Protein AF-A0A816YR31-F1 (afdb_monomer)

Structure (mmCIF, N/CA/C/O backbone):
data_AF-A0A816YR31-F1
#
_entry.id   AF-A0A816YR31-F1
#
loop_
_atom_site.group_PDB
_atom_site.id
_atom_site.type_symbol
_atom_site.label_atom_id
_atom_site.label_alt_id
_atom_site.label_comp_id
_atom_site.label_asym_id
_atom_site.label_entity_id
_atom_site.label_seq_id
_atom_site.pdbx_PDB_ins_code
_atom_site.Cartn_x
_atom_site.Cartn_y
_atom_site.Cartn_z
_atom_site.occupancy
_atom_site.B_iso_or_equiv
_atom_site.auth_seq_id
_atom_site.auth_comp_id
_atom_site.auth_asym_id
_atom_site.auth_atom_id
_atom_site.pdbx_PDB_model_num
ATOM 1 N N . MET A 1 1 ? 28.161 8.665 -13.957 1.00 36.34 1 MET A N 1
ATOM 2 C CA . MET A 1 1 ? 28.114 7.770 -12.782 1.00 36.34 1 MET A CA 1
ATOM 3 C C . MET A 1 1 ? 27.704 6.403 -13.317 1.00 36.34 1 MET A C 1
ATOM 5 O O . MET A 1 1 ? 26.531 6.197 -13.585 1.00 36.34 1 MET A O 1
ATOM 9 N N . VAL A 1 2 ? 28.678 5.563 -13.676 1.00 42.09 2 VAL A N 1
ATOM 10 C CA . VAL A 1 2 ? 28.445 4.256 -14.320 1.00 42.09 2 VAL A CA 1
ATOM 11 C C . VAL A 1 2 ? 28.174 3.242 -13.209 1.00 42.09 2 VAL A C 1
ATOM 13 O O . VAL A 1 2 ? 28.960 3.163 -12.269 1.00 42.09 2 VAL A O 1
ATOM 16 N N . LEU A 1 3 ? 27.049 2.528 -13.273 1.00 48.44 3 LEU A N 1
ATOM 17 C CA . LEU A 1 3 ? 26.747 1.425 -12.355 1.00 48.44 3 LEU A CA 1
ATOM 18 C C . LEU A 1 3 ? 27.783 0.311 -12.577 1.00 48.44 3 LEU A C 1
ATOM 20 O O . LEU A 1 3 ? 27.897 -0.203 -13.689 1.00 48.44 3 LEU A O 1
ATOM 24 N N . ASP A 1 4 ? 28.556 -0.032 -11.543 1.00 51.47 4 ASP A N 1
ATOM 25 C CA . ASP A 1 4 ? 29.589 -1.071 -11.618 1.00 51.47 4 ASP A CA 1
ATOM 26 C C . ASP A 1 4 ? 28.920 -2.450 -11.818 1.00 51.47 4 ASP A C 1
ATOM 28 O O . ASP A 1 4 ? 28.077 -2.844 -11.003 1.00 51.47 4 ASP A O 1
ATOM 32 N N . PRO A 1 5 ? 29.281 -3.225 -12.860 1.00 52.06 5 PRO A N 1
ATOM 33 C CA . PRO A 1 5 ? 28.753 -4.571 -13.092 1.00 52.06 5 PRO A CA 1
ATOM 34 C C . PRO A 1 5 ? 28.893 -5.512 -11.886 1.00 52.06 5 PRO A C 1
ATOM 36 O O . PRO A 1 5 ? 28.088 -6.430 -11.720 1.00 52.06 5 PRO A O 1
ATOM 39 N N . ARG A 1 6 ? 29.879 -5.281 -11.009 1.00 53.03 6 ARG A N 1
ATOM 40 C CA . ARG A 1 6 ? 30.082 -6.050 -9.773 1.00 53.03 6 ARG A CA 1
ATOM 41 C C . ARG A 1 6 ? 28.956 -5.831 -8.758 1.00 53.03 6 ARG A C 1
ATOM 43 O O . ARG A 1 6 ? 28.506 -6.806 -8.168 1.00 53.03 6 ARG A O 1
ATOM 50 N N . GLN A 1 7 ? 28.401 -4.617 -8.657 1.00 56.81 7 GLN A N 1
ATOM 51 C CA . GLN A 1 7 ? 27.269 -4.330 -7.759 1.00 56.81 7 GLN A CA 1
ATOM 52 C C . GLN A 1 7 ? 26.011 -5.129 -8.131 1.00 56.81 7 GLN A C 1
ATOM 54 O O . GLN A 1 7 ? 25.284 -5.590 -7.256 1.00 56.81 7 GLN A O 1
ATOM 59 N N . THR A 1 8 ? 25.759 -5.345 -9.427 1.00 53.53 8 THR A N 1
ATOM 60 C CA . THR A 1 8 ? 24.593 -6.129 -9.882 1.00 53.53 8 THR A CA 1
ATOM 61 C C . THR A 1 8 ? 24.722 -7.625 -9.582 1.00 53.53 8 THR A C 1
ATOM 63 O O . THR A 1 8 ? 23.716 -8.308 -9.382 1.00 53.53 8 THR A O 1
ATOM 66 N N . ARG A 1 9 ? 25.961 -8.131 -9.514 1.00 55.69 9 ARG A N 1
ATOM 67 C CA . ARG A 1 9 ? 26.278 -9.518 -9.155 1.00 55.69 9 ARG A CA 1
ATOM 68 C C . ARG A 1 9 ? 26.139 -9.770 -7.658 1.00 55.69 9 ARG A C 1
ATOM 70 O O . ARG A 1 9 ? 25.605 -10.810 -7.289 1.00 55.69 9 ARG A O 1
ATOM 77 N N . ASP A 1 10 ? 26.545 -8.816 -6.827 1.00 58.75 10 ASP A N 1
ATOM 78 C CA . ASP A 1 10 ? 26.433 -8.933 -5.369 1.00 58.75 10 ASP A CA 1
ATOM 79 C C . ASP A 1 10 ? 24.970 -8.921 -4.899 1.00 58.75 10 ASP A C 1
ATOM 81 O O . ASP A 1 10 ? 24.598 -9.685 -4.014 1.00 58.75 10 ASP A O 1
ATOM 85 N N . LEU A 1 11 ? 24.078 -8.162 -5.549 1.00 55.62 11 LEU A N 1
ATOM 86 C CA . LEU A 1 11 ? 22.637 -8.256 -5.259 1.00 55.62 11 LEU A CA 1
ATOM 87 C C . LEU A 1 11 ? 22.062 -9.662 -5.527 1.00 55.62 11 LEU A C 1
ATOM 89 O O . LEU A 1 11 ? 21.090 -10.064 -4.893 1.00 55.62 11 LEU A O 1
ATOM 93 N N . ASN A 1 12 ? 22.635 -10.421 -6.464 1.00 54.22 12 ASN A N 1
ATOM 94 C CA . ASN A 1 12 ? 22.101 -11.713 -6.892 1.00 54.22 12 ASN A CA 1
ATOM 95 C C . ASN A 1 12 ? 22.259 -12.818 -5.835 1.00 54.22 12 ASN A C 1
ATOM 97 O O . ASN A 1 12 ? 21.386 -13.677 -5.697 1.00 54.22 12 ASN A O 1
ATOM 101 N N . THR A 1 13 ? 23.366 -12.802 -5.096 1.00 60.78 13 THR A N 1
ATOM 102 C CA . THR A 1 13 ? 23.634 -13.778 -4.033 1.00 60.78 13 THR A CA 1
ATOM 103 C C . THR A 1 13 ? 22.741 -13.512 -2.825 1.00 60.78 13 THR A C 1
ATOM 105 O O . THR A 1 13 ? 22.129 -14.437 -2.308 1.00 60.78 13 THR A O 1
ATOM 108 N N . HIS A 1 14 ? 22.553 -12.242 -2.457 1.00 57.00 14 HIS A N 1
ATOM 109 C CA . HIS A 1 14 ? 21.745 -11.856 -1.299 1.00 57.00 14 HIS A CA 1
ATOM 110 C C . HIS A 1 14 ? 20.231 -12.070 -1.469 1.00 57.00 14 HIS A C 1
ATOM 112 O O . HIS A 1 14 ? 19.534 -12.266 -0.478 1.00 57.00 14 HIS A O 1
ATOM 118 N N . LEU A 1 15 ? 19.708 -12.047 -2.700 1.00 57.56 15 LEU A N 1
ATOM 119 C CA . LEU A 1 15 ? 18.274 -12.247 -2.962 1.00 57.56 15 LEU A CA 1
ATOM 120 C C . LEU A 1 15 ? 17.847 -13.721 -2.944 1.00 57.56 15 LEU A C 1
ATOM 122 O O . LEU A 1 15 ? 16.691 -14.013 -2.651 1.00 57.56 15 LEU A O 1
ATOM 126 N N . SER A 1 16 ? 18.764 -14.642 -3.251 1.00 59.59 16 SER A N 1
ATOM 127 C CA . SER A 1 16 ? 18.463 -16.081 -3.327 1.00 59.59 16 SER A CA 1
ATOM 128 C C . SER A 1 16 ? 18.304 -16.731 -1.945 1.00 59.59 16 SER A C 1
ATOM 130 O O . SER A 1 16 ? 17.696 -17.792 -1.837 1.00 59.59 16 SER A O 1
ATOM 132 N N . ASP A 1 17 ? 18.796 -16.068 -0.894 1.00 57.88 17 ASP A N 1
ATOM 133 C CA . ASP A 1 17 ? 18.796 -16.566 0.486 1.00 57.88 17 ASP A CA 1
ATOM 134 C C . ASP A 1 17 ? 17.571 -16.119 1.311 1.00 57.88 17 ASP A C 1
ATOM 136 O O . ASP A 1 17 ? 17.467 -16.450 2.493 1.00 57.88 17 ASP A O 1
ATOM 140 N N . ILE A 1 18 ? 16.624 -15.366 0.730 1.00 55.31 18 ILE A N 1
ATOM 141 C CA . ILE A 1 18 ? 15.454 -14.856 1.465 1.00 55.31 18 ILE A CA 1
ATOM 142 C C . ILE A 1 18 ? 14.338 -15.921 1.490 1.00 55.31 18 ILE A C 1
ATOM 144 O O . ILE A 1 18 ? 13.769 -16.234 0.443 1.00 55.31 18 ILE A O 1
ATOM 148 N N . PRO A 1 19 ? 13.946 -16.460 2.662 1.00 52.53 19 PRO A N 1
ATOM 149 C CA . PRO A 1 19 ? 12.856 -17.429 2.746 1.00 52.53 19 PRO A CA 1
ATOM 150 C C . PRO A 1 19 ? 11.492 -16.782 2.426 1.00 52.53 19 PRO A C 1
ATOM 152 O O . PRO A 1 19 ? 11.041 -15.850 3.096 1.00 52.53 19 PRO A O 1
ATOM 155 N N . ALA A 1 20 ? 10.797 -17.320 1.419 1.00 55.00 20 ALA A N 1
ATOM 156 C CA . ALA A 1 20 ? 9.539 -16.810 0.852 1.00 55.00 20 ALA A CA 1
ATOM 157 C C . ALA A 1 20 ? 8.260 -17.126 1.669 1.00 55.00 20 ALA A C 1
ATOM 159 O O . ALA A 1 20 ? 7.164 -17.223 1.122 1.00 55.00 20 ALA A O 1
ATOM 160 N N . SER A 1 21 ? 8.350 -17.303 2.989 1.00 54.34 21 SER A N 1
ATOM 161 C CA . SER A 1 21 ? 7.241 -17.848 3.798 1.00 54.34 21 SER A CA 1
ATOM 162 C C . SER A 1 21 ? 6.061 -16.891 4.043 1.00 54.34 21 SER A C 1
ATOM 164 O O . SER A 1 21 ? 5.067 -17.290 4.644 1.00 54.34 21 SER A O 1
ATOM 166 N N . SER A 1 22 ? 6.133 -15.637 3.589 1.00 61.28 22 SER A N 1
ATOM 167 C CA . SER A 1 22 ? 5.037 -14.659 3.667 1.00 61.28 22 SER A CA 1
ATOM 168 C C . SER A 1 22 ? 4.743 -14.077 2.285 1.00 61.28 22 SER A C 1
ATOM 170 O O . SER A 1 22 ? 5.666 -13.694 1.573 1.00 61.28 22 SER A O 1
ATOM 172 N N . SER A 1 23 ? 3.466 -13.931 1.916 1.00 63.75 23 SER A N 1
ATOM 173 C CA . SER A 1 23 ? 3.048 -13.373 0.612 1.00 63.75 23 SER A CA 1
ATOM 174 C C . SER A 1 23 ? 3.618 -11.974 0.341 1.00 63.75 23 SER A C 1
ATOM 176 O O . SER A 1 23 ? 3.953 -11.642 -0.791 1.00 63.75 23 SER A O 1
ATOM 178 N N . SER A 1 24 ? 3.812 -11.173 1.393 1.00 65.81 24 SER A N 1
ATOM 179 C CA . SER A 1 24 ? 4.476 -9.868 1.295 1.00 65.81 24 SER A CA 1
ATOM 180 C C . SER A 1 24 ? 5.966 -9.977 0.949 1.00 65.81 24 SER A C 1
ATOM 182 O O . SER A 1 24 ? 6.488 -9.107 0.259 1.00 65.81 24 SER A O 1
ATOM 184 N N . ASN A 1 25 ? 6.635 -11.045 1.396 1.00 72.44 25 ASN A N 1
ATOM 185 C CA . ASN A 1 25 ? 8.033 -11.322 1.058 1.00 72.44 25 ASN A CA 1
ATOM 186 C C . ASN A 1 25 ? 8.150 -11.840 -0.377 1.00 72.44 25 ASN A C 1
ATOM 188 O O . ASN A 1 25 ? 9.114 -11.501 -1.052 1.00 72.44 25 ASN A O 1
ATOM 192 N N . GLN A 1 26 ? 7.159 -12.598 -0.861 1.00 83.75 26 GLN A N 1
ATOM 193 C CA . GLN A 1 26 ? 7.115 -13.035 -2.258 1.00 83.75 26 GLN A CA 1
ATOM 194 C C . GLN A 1 26 ? 6.969 -11.843 -3.211 1.00 83.75 26 GLN A C 1
ATOM 196 O O . GLN A 1 26 ? 7.757 -11.712 -4.137 1.00 83.75 26 GLN A O 1
ATOM 201 N N . LEU A 1 27 ? 6.041 -10.919 -2.935 1.00 84.56 27 LEU A N 1
ATOM 202 C CA . LEU A 1 27 ? 5.888 -9.697 -3.737 1.00 84.56 27 LEU A CA 1
ATOM 203 C C . LEU A 1 27 ? 7.153 -8.823 -3.714 1.00 84.56 27 LEU A C 1
ATOM 205 O O . LEU A 1 27 ? 7.534 -8.263 -4.739 1.00 84.56 27 LEU A O 1
ATOM 209 N N . ALA A 1 28 ? 7.823 -8.727 -2.559 1.00 86.62 28 ALA A N 1
ATOM 210 C CA . ALA A 1 28 ? 9.106 -8.032 -2.446 1.00 86.62 28 ALA A CA 1
ATOM 211 C C . ALA A 1 28 ? 10.188 -8.695 -3.305 1.00 86.62 28 ALA A C 1
ATOM 213 O O . ALA A 1 28 ? 10.923 -8.007 -4.012 1.00 86.62 28 ALA A O 1
ATOM 214 N N . LEU A 1 29 ? 10.271 -10.026 -3.261 1.00 87.88 29 LEU A N 1
ATOM 215 C CA . LEU A 1 29 ? 11.215 -10.804 -4.051 1.00 87.88 29 LEU A CA 1
ATOM 216 C C . LEU A 1 29 ? 10.954 -10.626 -5.550 1.00 87.88 29 LEU A C 1
ATOM 218 O O . LEU A 1 29 ? 11.880 -10.311 -6.291 1.00 87.88 29 LEU A O 1
ATOM 222 N N . ASP A 1 30 ? 9.704 -10.764 -5.990 1.00 90.56 30 ASP A N 1
ATOM 223 C CA . ASP A 1 30 ? 9.314 -10.629 -7.396 1.00 90.56 30 ASP A CA 1
ATOM 224 C C . ASP A 1 30 ? 9.667 -9.235 -7.937 1.00 90.56 30 ASP A C 1
ATOM 226 O O . ASP A 1 30 ? 10.234 -9.107 -9.028 1.00 90.56 30 ASP A O 1
ATOM 230 N N . LEU A 1 31 ? 9.420 -8.191 -7.139 1.00 92.12 31 LEU A N 1
ATOM 231 C CA . LEU A 1 31 ? 9.808 -6.821 -7.464 1.00 92.12 31 LEU A CA 1
ATOM 232 C C . LEU A 1 31 ? 11.331 -6.678 -7.600 1.00 92.12 31 LEU A C 1
ATOM 234 O O . LEU A 1 31 ? 11.814 -6.102 -8.575 1.00 92.12 31 LEU A O 1
ATOM 238 N N . LEU A 1 32 ? 12.102 -7.234 -6.662 1.00 90.81 32 LEU A N 1
ATOM 239 C CA . LEU A 1 32 ? 13.568 -7.184 -6.688 1.00 90.81 32 LEU A CA 1
ATOM 240 C C . LEU A 1 32 ? 14.143 -7.938 -7.896 1.00 90.81 32 LEU A C 1
ATOM 242 O O . LEU A 1 32 ? 15.062 -7.446 -8.555 1.00 90.81 32 LEU A O 1
ATOM 246 N N . LEU A 1 33 ? 13.578 -9.098 -8.235 1.00 91.75 33 LEU A N 1
ATOM 247 C CA . LEU A 1 33 ? 13.968 -9.878 -9.409 1.00 91.75 33 LEU A CA 1
ATOM 248 C C . LEU A 1 33 ? 13.661 -9.125 -10.713 1.00 91.75 33 LEU A C 1
ATOM 250 O O . LEU A 1 33 ? 14.504 -9.098 -11.615 1.00 91.75 33 LEU A O 1
ATOM 254 N N . SER A 1 34 ? 12.500 -8.469 -10.801 1.00 93.50 34 SER A N 1
ATOM 255 C CA . SER A 1 34 ? 12.105 -7.675 -11.972 1.00 93.50 34 SER A CA 1
ATOM 256 C C . SER A 1 34 ? 12.928 -6.386 -12.122 1.00 93.50 34 SER A C 1
ATOM 258 O O . SER A 1 34 ? 13.332 -6.006 -13.233 1.00 93.50 34 SER A O 1
ATOM 260 N N . ALA A 1 35 ? 13.249 -5.729 -11.005 1.00 93.19 35 ALA A N 1
ATOM 261 C CA . ALA A 1 35 ? 14.145 -4.579 -10.972 1.00 93.19 35 ALA A CA 1
ATOM 262 C C . ALA A 1 35 ? 15.557 -4.965 -11.432 1.00 93.19 35 ALA A C 1
ATOM 264 O O . ALA A 1 35 ? 16.136 -4.280 -12.275 1.00 93.19 35 ALA A O 1
ATOM 265 N N . ARG A 1 36 ? 16.077 -6.109 -10.969 1.00 91.12 36 ARG A N 1
ATOM 266 C CA . ARG A 1 36 ? 17.369 -6.659 -11.408 1.00 91.12 36 ARG A CA 1
ATOM 267 C C . ARG A 1 36 ? 17.410 -6.884 -12.917 1.00 91.12 36 ARG A C 1
ATOM 269 O O . ARG A 1 36 ? 18.365 -6.465 -13.563 1.00 91.12 36 ARG A O 1
ATOM 276 N N . GLU A 1 37 ? 16.389 -7.520 -13.487 1.00 93.62 37 GLU A N 1
ATOM 277 C CA . GLU A 1 37 ? 16.310 -7.736 -14.938 1.00 93.62 37 GLU A CA 1
ATOM 278 C C . GLU A 1 37 ? 16.315 -6.402 -15.705 1.00 93.62 37 GLU A C 1
ATOM 280 O O . GLU A 1 37 ? 17.016 -6.239 -16.702 1.00 93.62 37 GLU A O 1
ATOM 285 N N . THR A 1 38 ? 15.595 -5.405 -15.189 1.00 92.94 38 THR A N 1
ATOM 286 C CA . THR A 1 38 ? 15.554 -4.058 -15.775 1.00 92.94 38 THR A CA 1
ATOM 287 C C . THR A 1 38 ? 16.923 -3.371 -15.720 1.00 92.94 38 THR A C 1
ATOM 289 O O . THR A 1 38 ? 17.339 -2.766 -16.706 1.00 92.94 38 THR A O 1
ATOM 292 N N . LEU A 1 39 ? 17.654 -3.500 -14.609 1.00 92.00 39 LEU A N 1
ATOM 293 C CA . LEU A 1 39 ? 19.017 -2.978 -14.456 1.00 92.00 39 LEU A CA 1
ATOM 294 C C . LEU A 1 39 ? 20.023 -3.696 -15.367 1.00 92.00 39 LEU A C 1
ATOM 296 O O . LEU A 1 39 ? 20.904 -3.054 -15.937 1.00 92.00 39 LEU A O 1
ATOM 300 N N . HIS A 1 40 ? 19.874 -5.008 -15.555 1.00 91.38 40 HIS A N 1
ATOM 301 C CA . HIS A 1 40 ? 20.683 -5.762 -16.510 1.00 91.38 40 HIS A CA 1
ATOM 302 C C . HIS A 1 40 ? 20.457 -5.260 -17.947 1.00 91.38 40 HIS A C 1
ATOM 304 O O . HIS A 1 40 ? 21.415 -5.004 -18.679 1.00 91.38 40 HIS A O 1
ATOM 310 N N . ASN A 1 41 ? 19.197 -5.026 -18.329 1.00 89.38 41 ASN A N 1
ATOM 311 C CA . ASN A 1 41 ? 18.858 -4.431 -19.625 1.00 89.38 41 ASN A CA 1
ATOM 312 C C . ASN A 1 41 ? 19.425 -3.010 -19.759 1.00 89.38 41 ASN A C 1
ATOM 314 O O . ASN A 1 41 ? 19.989 -2.680 -20.799 1.00 89.38 41 ASN A O 1
ATOM 318 N N . ALA A 1 42 ? 19.367 -2.200 -18.697 1.00 88.81 42 ALA A N 1
ATOM 319 C CA . ALA A 1 42 ? 19.974 -0.870 -18.663 1.00 88.81 42 ALA A CA 1
ATOM 320 C C . ALA A 1 42 ? 21.486 -0.916 -18.943 1.00 88.81 42 ALA A C 1
ATOM 322 O O . ALA A 1 42 ? 21.995 -0.121 -19.731 1.00 88.81 42 ALA A O 1
ATOM 323 N N . SER A 1 43 ? 22.198 -1.877 -18.344 1.00 88.75 43 SER A N 1
ATOM 324 C CA . SER A 1 43 ? 23.633 -2.083 -18.574 1.00 88.75 43 SER A CA 1
ATOM 325 C C . SER A 1 43 ? 23.932 -2.490 -20.022 1.00 88.75 43 SER A C 1
ATOM 327 O O . SER A 1 43 ? 24.845 -1.942 -20.638 1.00 88.75 43 SER A O 1
ATOM 329 N N . SER A 1 44 ? 23.124 -3.384 -20.604 1.00 86.88 44 SER A N 1
ATOM 330 C CA . SER A 1 44 ? 23.257 -3.784 -22.012 1.00 86.88 44 SER A CA 1
ATOM 331 C C . SER A 1 44 ? 23.020 -2.614 -22.980 1.00 86.88 44 SER A C 1
ATOM 333 O O . SER A 1 44 ? 23.786 -2.425 -23.928 1.00 86.88 44 SER A O 1
ATOM 335 N N . VAL A 1 45 ? 22.002 -1.787 -22.717 1.00 85.94 45 VAL A N 1
ATOM 336 C CA . VAL A 1 45 ? 21.711 -0.573 -23.497 1.00 85.94 45 VAL A CA 1
ATOM 337 C C . VAL A 1 45 ? 22.851 0.442 -23.375 1.00 85.94 45 VAL A C 1
ATOM 339 O O . VAL A 1 45 ? 23.288 0.982 -2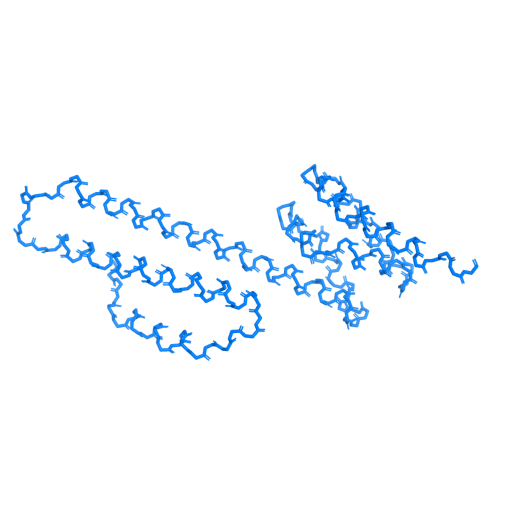4.388 1.00 85.94 45 VAL A O 1
ATOM 342 N N . ALA A 1 46 ? 23.399 0.646 -22.174 1.00 84.69 46 ALA A N 1
ATOM 343 C CA . ALA A 1 46 ? 24.545 1.530 -21.961 1.00 84.69 46 ALA A CA 1
ATOM 344 C C . ALA A 1 46 ? 25.794 1.064 -22.732 1.00 84.69 46 ALA A C 1
ATOM 346 O O . ALA A 1 46 ? 26.425 1.869 -23.412 1.00 84.69 46 ALA A O 1
ATOM 347 N N . ALA A 1 47 ? 26.100 -0.238 -22.722 1.00 83.06 47 ALA A N 1
ATOM 348 C CA . ALA A 1 47 ? 27.234 -0.794 -23.465 1.00 83.06 47 ALA A CA 1
ATOM 349 C C . ALA A 1 47 ? 27.109 -0.575 -24.987 1.00 83.06 47 ALA A C 1
ATOM 351 O O . ALA A 1 47 ? 28.095 -0.293 -25.671 1.00 83.06 47 ALA A O 1
ATOM 352 N N . ARG A 1 48 ? 25.886 -0.635 -25.533 1.00 78.00 48 ARG A N 1
ATOM 353 C CA . ARG A 1 48 ? 25.615 -0.318 -26.948 1.00 78.00 48 ARG A CA 1
ATOM 354 C C . ARG A 1 48 ? 25.832 1.155 -27.286 1.00 78.00 48 ARG A C 1
ATOM 356 O O . ARG A 1 48 ? 26.116 1.468 -28.441 1.00 78.00 48 ARG A O 1
ATOM 363 N N . CYS A 1 49 ? 25.726 2.052 -26.309 1.00 70.88 49 CYS A N 1
ATOM 364 C CA . CYS A 1 49 ? 26.007 3.474 -26.486 1.00 70.88 49 CYS A CA 1
ATOM 365 C C . CYS A 1 49 ? 27.511 3.790 -26.555 1.00 70.88 49 CYS A C 1
ATOM 367 O O . CYS A 1 49 ? 27.855 4.838 -27.097 1.00 70.88 49 CYS A O 1
ATOM 369 N N . GLU A 1 50 ? 28.400 2.878 -26.145 1.00 69.88 50 GLU A N 1
ATOM 370 C CA . GLU A 1 50 ? 29.863 3.077 -26.116 1.00 69.88 50 GLU A CA 1
ATOM 371 C C . GLU A 1 50 ? 30.620 2.468 -27.324 1.00 69.88 50 GLU A C 1
ATOM 373 O O . GLU A 1 50 ? 31.797 2.754 -27.524 1.00 69.88 50 GLU A O 1
ATOM 378 N N . GLY A 1 51 ? 29.968 1.658 -28.174 1.00 65.62 51 GLY A N 1
ATOM 379 C CA . GLY A 1 51 ? 30.619 0.970 -29.308 1.00 65.62 51 GLY A CA 1
ATOM 380 C C . GLY A 1 51 ? 30.919 1.848 -30.548 1.00 65.62 51 GLY A C 1
ATOM 381 O O . GLY A 1 51 ? 30.314 2.908 -30.708 1.00 65.62 51 GLY A O 1
ATOM 382 N N . PRO A 1 52 ? 31.782 1.410 -31.489 1.00 57.75 52 PRO A N 1
ATOM 383 C CA . PRO A 1 52 ? 32.256 2.216 -32.631 1.00 57.75 52 PRO A CA 1
ATOM 384 C C . PRO A 1 52 ? 31.260 2.423 -33.800 1.00 57.75 52 PRO A C 1
ATOM 386 O O . PRO A 1 52 ? 31.493 3.276 -34.653 1.00 57.75 52 PRO A O 1
ATOM 389 N N . SER A 1 53 ? 30.141 1.693 -33.876 1.00 58.34 53 SER A N 1
ATOM 390 C CA . SER A 1 53 ? 29.182 1.764 -34.998 1.00 58.34 53 SER A CA 1
ATOM 391 C C . SER A 1 53 ? 28.031 2.749 -34.738 1.00 58.34 53 SER A C 1
ATOM 393 O O . SER A 1 53 ? 26.970 2.373 -34.248 1.00 58.34 53 SER A O 1
ATOM 395 N N . LEU A 1 54 ? 28.219 4.037 -35.038 1.00 55.97 54 LEU A N 1
ATOM 396 C CA . LEU A 1 54 ? 27.236 5.104 -34.755 1.00 55.97 54 LEU A CA 1
ATOM 397 C C . LEU A 1 54 ? 26.035 5.178 -35.734 1.00 55.97 54 LEU A C 1
ATOM 399 O O . LEU A 1 54 ? 25.154 6.010 -35.543 1.00 55.97 54 LEU A O 1
ATOM 403 N N . SER A 1 55 ? 25.968 4.319 -36.763 1.00 54.44 55 SER A N 1
ATOM 404 C CA . SER A 1 55 ? 25.069 4.511 -37.922 1.00 54.44 55 SER A CA 1
ATOM 405 C C . SER A 1 55 ? 23.673 3.857 -37.839 1.00 54.44 55 SER A C 1
ATOM 407 O O . SER A 1 55 ? 22.808 4.228 -38.624 1.00 54.44 55 SER A O 1
ATOM 409 N N . GLU A 1 56 ? 23.401 2.936 -36.904 1.00 55.12 56 GLU A N 1
ATOM 410 C CA . GLU A 1 56 ? 22.081 2.263 -36.744 1.00 55.12 56 GLU A CA 1
ATOM 411 C C . GLU A 1 56 ? 21.227 2.842 -35.587 1.00 55.12 56 GLU A C 1
ATOM 413 O O . GLU A 1 56 ? 20.264 2.238 -35.116 1.00 55.12 56 GLU A O 1
ATOM 418 N N . ARG A 1 57 ? 21.615 4.004 -35.048 1.00 57.22 57 ARG A N 1
ATOM 419 C CA . ARG A 1 57 ? 21.674 4.170 -33.587 1.00 57.22 57 ARG A CA 1
ATOM 420 C C . ARG A 1 57 ? 20.662 5.107 -32.921 1.00 57.22 57 ARG A C 1
ATOM 422 O O . ARG A 1 57 ? 20.680 5.177 -31.696 1.00 57.22 57 ARG A O 1
ATOM 429 N N . ASN A 1 58 ? 19.767 5.782 -33.643 1.00 60.28 58 ASN A N 1
ATOM 430 C CA . ASN A 1 58 ? 19.003 6.884 -33.028 1.00 60.28 58 ASN A CA 1
ATOM 431 C C . ASN A 1 58 ? 17.610 6.539 -32.485 1.00 60.28 58 ASN A C 1
ATOM 433 O O . ASN A 1 58 ? 17.267 7.030 -31.418 1.00 60.28 58 ASN A O 1
ATOM 437 N N . LEU A 1 59 ? 16.804 5.713 -33.158 1.00 58.91 59 LEU A N 1
ATOM 438 C CA . LEU A 1 59 ? 15.427 5.454 -32.696 1.00 58.91 59 LEU A CA 1
ATOM 439 C C . LEU A 1 59 ? 15.329 4.233 -31.776 1.00 58.91 59 LEU A C 1
ATOM 441 O O . LEU A 1 59 ? 14.703 4.312 -30.723 1.00 58.91 59 LEU A O 1
ATOM 445 N N . ASN A 1 60 ? 16.000 3.132 -32.126 1.00 70.06 60 ASN A N 1
ATOM 446 C CA . ASN A 1 60 ? 15.933 1.898 -31.338 1.00 70.06 60 ASN A CA 1
ATOM 447 C C . ASN A 1 60 ? 16.598 2.077 -29.967 1.00 70.06 60 ASN A C 1
ATOM 449 O O . ASN A 1 60 ? 16.007 1.752 -28.947 1.00 70.06 60 ASN A O 1
ATOM 453 N N . THR A 1 61 ? 17.789 2.681 -29.923 1.00 75.62 61 THR A N 1
ATOM 454 C CA . THR A 1 61 ? 18.501 2.933 -28.661 1.00 75.62 61 THR A CA 1
ATOM 455 C C . THR A 1 61 ? 17.749 3.914 -27.759 1.00 75.62 61 THR A C 1
ATOM 457 O O . THR A 1 61 ? 17.709 3.706 -26.552 1.00 75.62 61 THR A O 1
ATOM 460 N N . GLN A 1 62 ? 17.113 4.947 -28.326 1.00 81.25 62 GLN A N 1
ATOM 461 C CA . GLN A 1 62 ? 16.296 5.883 -27.551 1.00 81.25 62 GLN A CA 1
ATOM 462 C C . GLN A 1 62 ? 15.047 5.194 -26.982 1.00 81.25 62 GLN A C 1
ATOM 464 O O . GLN A 1 62 ? 14.782 5.312 -25.791 1.00 81.25 62 GLN A O 1
ATOM 469 N N . SER A 1 63 ? 14.342 4.397 -27.794 1.00 87.94 63 SER A N 1
ATOM 470 C CA . SER A 1 63 ? 13.192 3.605 -27.339 1.00 87.94 63 SER A CA 1
ATOM 471 C C . SER A 1 63 ? 13.569 2.606 -26.238 1.00 87.94 63 SER A C 1
ATOM 473 O O . SER A 1 63 ? 12.787 2.389 -25.310 1.00 87.94 63 SER A O 1
ATOM 475 N N . ASP A 1 64 ? 14.753 1.993 -26.318 1.00 87.94 64 ASP A N 1
ATOM 476 C CA . ASP A 1 64 ? 15.252 1.077 -25.289 1.00 87.94 64 ASP A CA 1
ATOM 477 C C . ASP A 1 64 ? 15.543 1.813 -23.972 1.00 87.94 64 ASP A C 1
ATOM 479 O O . ASP A 1 64 ? 15.177 1.329 -22.898 1.00 87.94 64 ASP A O 1
ATOM 483 N N . VAL A 1 65 ? 16.158 3.001 -24.043 1.00 89.50 65 VAL A N 1
ATOM 484 C CA . VAL A 1 65 ? 16.406 3.867 -22.876 1.00 89.50 65 VAL A CA 1
ATOM 485 C C . VAL A 1 65 ? 15.091 4.307 -22.235 1.00 89.50 65 VAL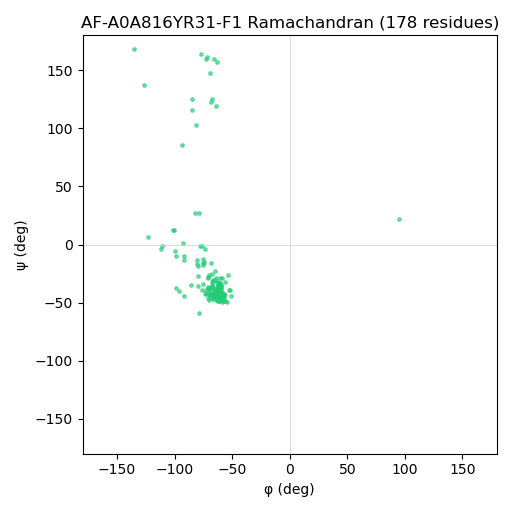 A C 1
ATOM 487 O O . VAL A 1 65 ? 14.936 4.173 -21.020 1.00 89.50 65 VAL A O 1
ATOM 490 N N . ASP A 1 66 ? 14.129 4.771 -23.033 1.00 90.94 66 ASP A N 1
ATOM 491 C CA . ASP A 1 66 ? 12.819 5.211 -22.545 1.00 90.94 66 ASP A CA 1
ATOM 492 C C . ASP A 1 66 ? 12.056 4.048 -21.885 1.00 90.94 66 ASP A C 1
ATOM 494 O O . ASP A 1 66 ? 11.458 4.205 -20.819 1.00 90.94 66 ASP A O 1
ATOM 498 N N . SER A 1 67 ? 12.138 2.844 -22.464 1.00 94.38 67 SER A N 1
ATOM 499 C CA . SER A 1 67 ? 11.552 1.621 -21.901 1.00 94.38 67 SER A CA 1
ATOM 500 C C . SER A 1 67 ? 12.177 1.240 -20.555 1.00 94.38 67 SER A C 1
ATOM 502 O O . SER A 1 67 ? 11.460 0.958 -19.590 1.00 94.38 67 SER A O 1
ATOM 504 N N . VAL A 1 68 ? 13.511 1.268 -20.452 1.00 93.62 68 VAL A N 1
ATOM 505 C CA . VAL A 1 68 ? 14.234 1.020 -19.194 1.00 93.62 68 VAL A CA 1
ATOM 506 C C . VAL A 1 68 ? 13.853 2.053 -18.136 1.00 93.62 68 VAL A C 1
ATOM 508 O O . VAL A 1 68 ? 13.563 1.678 -16.999 1.00 93.62 68 VAL A O 1
ATOM 511 N N . MET A 1 69 ? 13.800 3.335 -18.504 1.00 92.75 69 MET A N 1
ATOM 512 C CA . MET A 1 69 ? 13.423 4.417 -17.596 1.00 92.75 69 MET A CA 1
ATOM 513 C C . MET A 1 69 ? 11.995 4.233 -17.075 1.00 92.75 69 MET A C 1
ATOM 515 O O . MET A 1 69 ? 11.773 4.277 -15.866 1.00 92.75 69 MET A O 1
ATOM 519 N N . ALA A 1 70 ? 11.045 3.934 -17.963 1.00 96.31 70 ALA A N 1
ATOM 520 C CA . ALA A 1 70 ? 9.662 3.665 -17.587 1.00 96.31 70 ALA A CA 1
ATOM 521 C C . ALA A 1 70 ? 9.526 2.427 -16.683 1.00 96.31 70 ALA A C 1
ATOM 523 O O . ALA A 1 70 ? 8.719 2.427 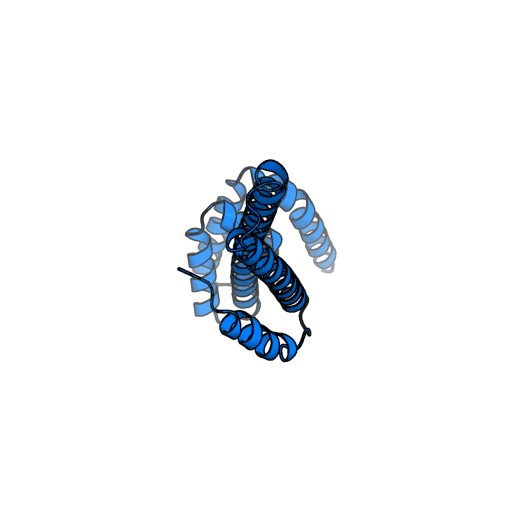-15.753 1.00 96.31 70 ALA A O 1
ATOM 524 N N . ARG A 1 71 ? 10.309 1.364 -16.921 1.00 96.06 71 ARG A N 1
ATOM 525 C CA . ARG A 1 71 ? 10.335 0.176 -16.048 1.00 96.06 71 ARG A CA 1
ATOM 526 C C . ARG A 1 71 ? 10.896 0.503 -14.663 1.00 96.06 71 ARG A C 1
ATOM 528 O O . ARG A 1 71 ? 10.308 0.076 -13.677 1.00 96.06 71 ARG A O 1
ATOM 535 N N . LEU A 1 72 ? 11.993 1.257 -14.574 1.00 94.38 72 LEU A N 1
ATOM 536 C CA . LEU A 1 72 ? 12.580 1.659 -13.290 1.00 94.38 72 LEU A CA 1
ATOM 537 C C . LEU A 1 72 ? 11.641 2.564 -12.488 1.00 94.38 72 LEU A C 1
ATOM 539 O O . LEU A 1 72 ? 11.475 2.347 -11.293 1.00 94.38 72 LEU A O 1
ATOM 543 N N . ASP A 1 73 ? 10.986 3.526 -13.139 1.00 96.06 73 ASP A N 1
ATOM 544 C CA . ASP A 1 73 ? 9.987 4.384 -12.495 1.00 96.06 73 ASP A CA 1
ATOM 545 C C . ASP A 1 73 ? 8.809 3.566 -11.934 1.00 96.06 73 ASP A C 1
ATOM 547 O O . ASP A 1 73 ? 8.374 3.801 -10.804 1.00 96.06 73 ASP A O 1
ATOM 551 N N . ARG A 1 74 ? 8.346 2.538 -12.663 1.00 96.06 74 ARG A N 1
ATOM 552 C CA . ARG A 1 74 ? 7.366 1.579 -12.127 1.00 96.06 74 ARG A CA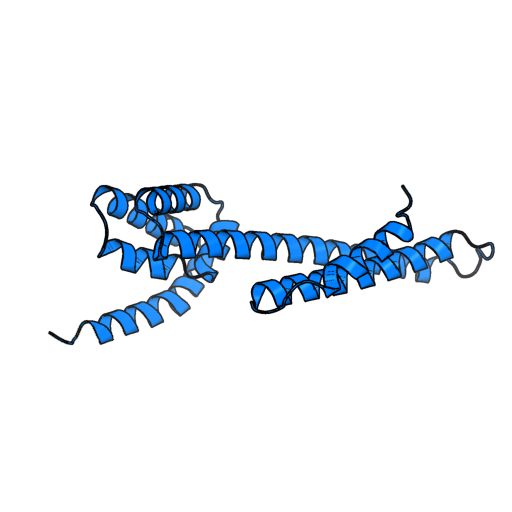 1
ATOM 553 C C . ARG A 1 74 ? 7.897 0.826 -10.910 1.00 96.06 74 ARG A C 1
ATOM 555 O O . ARG A 1 74 ? 7.209 0.802 -9.899 1.00 96.06 74 ARG A O 1
ATOM 562 N N . HIS A 1 75 ? 9.123 0.301 -10.955 1.00 93.12 75 HIS A N 1
ATOM 563 C CA . HIS A 1 75 ? 9.712 -0.413 -9.811 1.00 93.12 75 HIS A CA 1
ATOM 564 C C . HIS A 1 75 ? 9.829 0.460 -8.562 1.00 93.12 75 HIS A C 1
ATOM 566 O O . HIS A 1 75 ? 9.579 -0.013 -7.457 1.00 93.12 75 HIS A O 1
ATOM 572 N N . VAL A 1 76 ? 10.173 1.740 -8.724 1.00 94.62 76 VAL A N 1
ATOM 573 C CA . VAL A 1 76 ? 10.218 2.704 -7.613 1.00 94.62 76 VAL A CA 1
ATOM 574 C C . VAL A 1 76 ? 8.826 2.913 -7.016 1.00 94.62 76 VAL A C 1
ATOM 576 O O . VAL A 1 76 ? 8.678 2.907 -5.794 1.00 94.62 76 VAL A O 1
ATOM 579 N N . LYS A 1 77 ? 7.798 3.061 -7.858 1.00 94.19 77 LYS A N 1
ATOM 580 C CA . LYS A 1 77 ? 6.406 3.213 -7.409 1.00 94.19 77 LYS A CA 1
ATOM 581 C C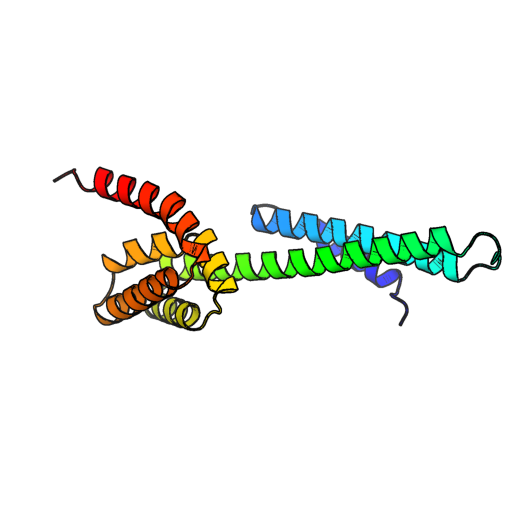 . LYS A 1 77 ? 5.889 1.957 -6.707 1.00 94.19 77 LYS A C 1
ATOM 583 O O . LYS A 1 77 ? 5.283 2.066 -5.644 1.00 94.19 77 LYS A O 1
ATOM 588 N N . ASP A 1 78 ? 6.167 0.782 -7.259 1.00 91.25 78 ASP A N 1
ATOM 589 C CA . ASP A 1 78 ? 5.767 -0.498 -6.673 1.00 91.25 78 ASP A CA 1
ATOM 590 C C . ASP A 1 78 ? 6.472 -0.731 -5.326 1.00 91.25 78 ASP A C 1
ATOM 592 O O . ASP A 1 78 ? 5.836 -1.156 -4.358 1.00 91.25 78 ASP A O 1
ATOM 596 N N . ALA A 1 79 ? 7.757 -0.368 -5.217 1.00 90.44 79 ALA A N 1
ATOM 597 C CA . ALA A 1 79 ? 8.506 -0.425 -3.962 1.00 90.44 79 ALA A CA 1
ATOM 598 C C . ALA A 1 79 ? 7.910 0.509 -2.899 1.00 90.44 79 ALA A C 1
ATOM 600 O O . ALA A 1 79 ? 7.725 0.094 -1.754 1.00 90.44 79 ALA A O 1
ATOM 601 N N . ASP A 1 80 ? 7.573 1.748 -3.270 1.00 91.19 80 ASP A N 1
ATOM 602 C CA . ASP A 1 80 ? 6.936 2.715 -2.370 1.00 91.19 80 ASP A CA 1
ATOM 603 C C . ASP A 1 80 ? 5.596 2.187 -1.827 1.00 91.19 80 ASP A C 1
ATOM 605 O O . ASP A 1 80 ? 5.362 2.208 -0.614 1.00 91.19 80 ASP A O 1
ATOM 609 N N . VAL A 1 81 ? 4.746 1.627 -2.695 1.00 89.88 81 VAL A N 1
ATOM 610 C CA . VAL A 1 81 ? 3.472 1.012 -2.288 1.00 89.88 81 VAL A CA 1
ATOM 611 C C . VAL A 1 81 ? 3.701 -0.180 -1.357 1.00 89.88 81 VAL A C 1
ATOM 613 O O . VAL A 1 81 ? 3.015 -0.309 -0.339 1.00 89.88 81 VAL A O 1
ATOM 616 N N . LEU A 1 82 ? 4.675 -1.041 -1.657 1.00 89.44 82 LEU A N 1
ATOM 617 C CA . LEU A 1 82 ? 4.969 -2.227 -0.855 1.00 89.44 82 LEU A CA 1
ATOM 618 C C . LEU A 1 82 ? 5.498 -1.873 0.544 1.00 89.44 82 LEU A C 1
ATOM 620 O O . LEU A 1 82 ? 5.087 -2.480 1.541 1.00 89.44 82 LEU A O 1
ATOM 624 N N . ILE A 1 83 ? 6.369 -0.865 0.634 1.00 88.44 83 ILE A N 1
ATOM 625 C CA . ILE A 1 83 ? 6.891 -0.343 1.903 1.00 88.44 83 ILE A CA 1
ATOM 626 C C . ILE A 1 83 ? 5.741 0.209 2.750 1.00 88.44 83 ILE A C 1
ATOM 628 O O . ILE A 1 83 ? 5.599 -0.162 3.919 1.00 88.44 83 ILE A O 1
ATOM 632 N N . LYS A 1 84 ? 4.870 1.031 2.153 1.00 89.75 84 LYS A N 1
ATOM 633 C CA . LYS A 1 84 ? 3.699 1.598 2.838 1.00 89.75 84 LYS A CA 1
ATOM 634 C C . LYS A 1 84 ? 2.710 0.524 3.288 1.00 89.75 84 LYS A C 1
ATOM 636 O O . LYS A 1 84 ? 2.247 0.561 4.424 1.00 89.75 84 LYS A O 1
ATOM 641 N N . SER A 1 85 ? 2.434 -0.476 2.449 1.00 88.06 85 SER A N 1
ATOM 642 C CA . SER A 1 85 ? 1.575 -1.619 2.794 1.00 88.06 85 SER A CA 1
ATOM 643 C C . SER A 1 85 ? 2.130 -2.418 3.976 1.00 88.06 85 SER A C 1
ATOM 645 O O . SER A 1 85 ? 1.385 -2.787 4.886 1.00 88.06 85 SER A O 1
ATOM 647 N N . THR A 1 86 ? 3.445 -2.632 4.012 1.00 87.75 86 THR A N 1
ATOM 648 C CA . THR A 1 86 ? 4.109 -3.321 5.125 1.00 87.75 86 THR A CA 1
ATOM 649 C C . THR A 1 86 ? 4.041 -2.502 6.416 1.00 87.75 86 THR A C 1
ATOM 651 O O . THR A 1 86 ? 3.725 -3.050 7.474 1.00 87.75 86 THR A O 1
ATOM 654 N N . ALA A 1 87 ? 4.267 -1.187 6.347 1.00 89.31 87 ALA A N 1
ATOM 655 C CA . ALA A 1 87 ? 4.127 -0.290 7.495 1.00 89.31 87 ALA A CA 1
ATOM 656 C C . ALA A 1 87 ? 2.692 -0.288 8.052 1.00 89.31 87 ALA A C 1
ATOM 658 O O . ALA A 1 87 ? 2.496 -0.481 9.255 1.00 89.31 87 ALA A O 1
ATOM 659 N N . ALA A 1 88 ? 1.692 -0.176 7.176 1.00 88.38 88 ALA A N 1
ATOM 660 C CA . ALA A 1 88 ? 0.278 -0.273 7.528 1.00 88.38 88 ALA A CA 1
ATOM 661 C C . ALA A 1 88 ? -0.061 -1.616 8.197 1.00 88.38 88 ALA A C 1
ATOM 663 O O . ALA A 1 88 ? -0.713 -1.656 9.241 1.00 88.38 88 ALA A O 1
ATOM 664 N N . ARG A 1 89 ? 0.445 -2.733 7.662 1.00 88.69 89 ARG A N 1
ATOM 665 C CA . ARG A 1 89 ? 0.263 -4.059 8.271 1.00 88.69 89 ARG A CA 1
ATOM 666 C C . ARG A 1 89 ? 0.875 -4.144 9.668 1.00 88.69 89 ARG A C 1
ATOM 668 O O . ARG A 1 89 ? 0.257 -4.699 10.574 1.00 88.69 89 ARG A O 1
ATOM 675 N N . ASN A 1 90 ? 2.050 -3.555 9.877 1.00 90.00 90 ASN A N 1
ATOM 676 C CA . ASN A 1 90 ? 2.679 -3.500 11.197 1.00 90.00 90 ASN A CA 1
ATOM 677 C C . ASN A 1 90 ? 1.840 -2.701 12.205 1.00 90.00 90 ASN A C 1
ATOM 679 O O . ASN A 1 90 ? 1.756 -3.089 13.373 1.00 90.00 90 ASN A O 1
ATOM 683 N N . LEU A 1 91 ? 1.179 -1.620 11.772 1.00 90.56 91 LEU A N 1
ATOM 684 C CA . LEU A 1 91 ? 0.221 -0.896 12.614 1.00 90.56 91 LEU A CA 1
ATOM 685 C C . LEU A 1 91 ? -0.958 -1.791 13.005 1.00 90.56 91 LEU A C 1
ATOM 687 O O . LEU A 1 91 ? -1.297 -1.859 14.185 1.00 90.56 91 LEU A O 1
ATOM 691 N N . VAL A 1 92 ? -1.534 -2.526 12.051 1.00 86.88 92 VAL A N 1
ATOM 692 C CA . VAL A 1 92 ? -2.633 -3.475 12.300 1.00 86.88 92 VAL A CA 1
ATOM 693 C C . VAL A 1 92 ? -2.218 -4.543 13.317 1.00 86.88 92 VAL A C 1
ATOM 695 O O . VAL A 1 92 ? -2.931 -4.758 14.296 1.00 86.88 92 VAL A O 1
ATOM 698 N N . ILE A 1 93 ? -1.038 -5.147 13.159 1.00 87.75 93 ILE A N 1
ATOM 699 C CA . ILE A 1 93 ? -0.513 -6.149 14.101 1.00 87.75 93 ILE A CA 1
ATOM 700 C C . ILE A 1 93 ? -0.352 -5.543 15.503 1.00 87.75 93 ILE A C 1
ATOM 702 O O . ILE A 1 93 ? -0.821 -6.118 16.487 1.00 87.75 93 ILE A O 1
ATOM 706 N N . ARG A 1 94 ? 0.241 -4.346 15.618 1.00 90.19 94 ARG A N 1
ATOM 707 C CA . ARG A 1 94 ? 0.371 -3.641 16.906 1.00 90.19 94 ARG A CA 1
ATOM 708 C C . ARG A 1 94 ? -0.983 -3.352 17.553 1.00 90.19 94 ARG A C 1
ATOM 710 O O . ARG A 1 94 ? -1.099 -3.456 18.771 1.00 90.19 94 ARG A O 1
ATOM 717 N N . LEU A 1 95 ? -1.999 -3.011 16.763 1.00 89.25 95 LEU A N 1
ATOM 718 C CA . LEU A 1 95 ? -3.361 -2.786 17.250 1.00 89.25 95 LEU A CA 1
ATOM 719 C C . LEU A 1 95 ? -4.064 -4.078 17.688 1.00 89.25 95 LEU A C 1
ATOM 721 O O . LEU A 1 95 ? -4.907 -4.026 18.580 1.00 89.25 95 LEU A O 1
ATOM 725 N N . GLN A 1 96 ? -3.719 -5.230 17.111 1.00 86.44 96 GLN A N 1
ATOM 726 C CA . GLN A 1 96 ? -4.290 -6.523 17.495 1.00 86.44 96 GLN A CA 1
ATOM 727 C C . GLN A 1 96 ? -3.650 -7.054 18.782 1.00 86.44 96 GLN A C 1
ATOM 729 O O . GLN A 1 96 ? -4.338 -7.231 19.790 1.00 86.44 96 GLN A O 1
ATOM 734 N N . ILE A 1 97 ? -2.328 -7.251 18.766 1.00 86.75 97 ILE A N 1
ATOM 735 C CA . ILE A 1 97 ? -1.605 -8.016 19.798 1.00 86.75 97 ILE A CA 1
ATOM 736 C C . ILE A 1 97 ? -0.669 -7.173 20.673 1.00 86.75 97 ILE A C 1
ATOM 738 O O . ILE A 1 97 ? -0.061 -7.697 21.599 1.00 86.75 97 ILE A O 1
ATOM 742 N N . GLY A 1 98 ? -0.522 -5.874 20.397 1.00 86.62 98 GLY A N 1
ATOM 743 C CA . GLY A 1 98 ? 0.389 -5.015 21.153 1.00 86.62 98 GLY A CA 1
ATOM 744 C C . GLY A 1 98 ? -0.091 -4.685 22.570 1.00 86.62 98 GLY A C 1
ATOM 745 O O . GLY A 1 98 ? -1.279 -4.713 22.884 1.00 86.62 98 GLY A O 1
ATOM 746 N N . GLU A 1 99 ? 0.837 -4.282 23.434 1.00 89.06 99 GLU A N 1
ATOM 747 C CA . GLU A 1 99 ? 0.500 -3.723 24.748 1.00 89.06 99 GLU A CA 1
ATOM 748 C C . GLU A 1 99 ? -0.246 -2.377 24.627 1.00 89.06 99 GLU A C 1
ATOM 750 O O . GLU A 1 99 ? -0.093 -1.683 23.615 1.00 89.06 99 GLU A O 1
ATOM 755 N N . PRO A 1 100 ? -0.989 -1.925 25.658 1.00 87.69 100 PRO A N 1
ATOM 756 C CA . PRO A 1 100 ? -1.769 -0.683 25.603 1.00 87.69 100 PRO A CA 1
ATOM 757 C C . PRO A 1 100 ? -0.978 0.553 25.145 1.00 87.69 100 PRO A C 1
ATOM 759 O O . PRO A 1 100 ? -1.474 1.348 24.348 1.00 87.69 100 PRO A O 1
ATOM 762 N N . LYS A 1 101 ? 0.287 0.694 25.570 1.00 88.56 101 LYS A N 1
ATOM 763 C CA . LYS A 1 101 ? 1.174 1.783 25.118 1.00 88.56 101 LYS A CA 1
ATOM 764 C C . LYS A 1 101 ? 1.471 1.698 23.617 1.00 88.56 101 LYS A C 1
ATOM 766 O O . LYS A 1 101 ? 1.425 2.711 22.920 1.00 88.56 101 LYS A O 1
ATOM 771 N N . SER A 1 102 ? 1.734 0.489 23.117 1.00 91.62 102 SER A N 1
ATOM 772 C CA . SER A 1 102 ? 1.978 0.236 21.695 1.00 91.62 102 SER A CA 1
ATOM 773 C C . SER A 1 102 ? 0.721 0.492 20.866 1.00 91.62 102 SER A C 1
ATOM 775 O O . SER A 1 102 ? 0.804 1.180 19.849 1.00 91.62 102 SER A O 1
ATOM 777 N N . LYS A 1 103 ? -0.447 0.035 21.332 1.00 90.38 103 LYS A N 1
ATOM 778 C CA . LYS A 1 103 ? -1.746 0.306 20.701 1.00 90.38 103 LYS A CA 1
ATOM 779 C C . LYS A 1 103 ? -2.018 1.808 20.615 1.00 90.38 103 LYS A C 1
ATOM 781 O O . LYS A 1 103 ? -2.284 2.314 19.532 1.00 90.38 103 LYS A O 1
ATOM 786 N N . ASN A 1 104 ? -1.853 2.536 21.720 1.00 90.62 104 ASN A N 1
ATOM 787 C CA . ASN A 1 104 ? -2.040 3.988 21.761 1.00 90.62 104 ASN A CA 1
ATOM 788 C C . ASN A 1 104 ? -1.105 4.717 20.779 1.00 90.62 104 ASN A C 1
ATOM 790 O O . ASN A 1 104 ? -1.558 5.541 19.995 1.00 90.62 104 ASN A O 1
ATOM 794 N N . SER A 1 105 ? 0.182 4.363 20.739 1.00 91.94 105 SER A N 1
ATOM 795 C CA . SER A 1 105 ? 1.124 4.940 19.768 1.00 91.94 105 SER A CA 1
ATOM 796 C C . SER A 1 105 ? 0.764 4.613 18.306 1.00 91.94 105 SER A C 1
ATOM 798 O O . SER A 1 105 ? 0.996 5.442 17.425 1.00 91.94 105 SER A O 1
ATOM 800 N N . ALA A 1 106 ? 0.194 3.435 18.028 1.00 91.31 106 ALA A N 1
ATOM 801 C CA . ALA A 1 106 ? -0.257 3.074 16.684 1.00 91.31 106 ALA A CA 1
ATOM 802 C C . ALA A 1 106 ? -1.474 3.914 16.257 1.00 91.31 106 ALA A C 1
ATOM 804 O O . ALA A 1 106 ? -1.486 4.437 15.147 1.00 91.31 106 ALA A O 1
ATOM 805 N N . ILE A 1 107 ? -2.439 4.127 17.161 1.00 89.88 107 ILE A N 1
ATOM 806 C CA . ILE A 1 107 ? -3.594 5.015 16.935 1.00 89.88 107 ILE A CA 1
ATOM 807 C C . ILE A 1 107 ? -3.128 6.450 16.654 1.00 89.88 107 ILE A C 1
ATOM 809 O O . ILE A 1 107 ? -3.551 7.064 15.681 1.00 89.88 107 ILE A O 1
ATOM 813 N N . GLU A 1 108 ? -2.201 6.964 17.464 1.00 91.25 108 GLU A N 1
ATOM 814 C CA . GLU A 1 108 ? -1.608 8.294 17.278 1.00 91.25 108 GLU A CA 1
ATOM 815 C C . GLU A 1 108 ? -0.881 8.443 15.937 1.00 91.25 108 GLU A C 1
ATOM 817 O O . GLU A 1 108 ? -0.849 9.525 15.359 1.00 91.25 108 GLU A O 1
ATOM 822 N N . SER A 1 109 ? -0.275 7.363 15.441 1.00 91.56 109 SER A N 1
ATOM 823 C CA . SER A 1 109 ? 0.397 7.378 14.139 1.00 91.56 109 SER A CA 1
ATOM 824 C C . SER A 1 109 ? -0.621 7.488 13.004 1.00 91.56 109 SER A C 1
ATOM 826 O O . SER A 1 109 ? -0.447 8.333 12.134 1.00 91.56 109 SER A O 1
ATOM 828 N N . LEU A 1 110 ? -1.727 6.739 13.077 1.00 89.44 110 LEU A N 1
ATOM 829 C CA . LEU A 1 110 ? -2.818 6.797 12.095 1.00 89.44 110 LEU A CA 1
ATOM 830 C C . LEU A 1 110 ? -3.492 8.173 12.023 1.00 89.44 110 LEU A C 1
ATOM 832 O O . LEU A 1 110 ? -3.865 8.613 10.943 1.00 89.44 110 LEU A O 1
ATOM 836 N N . LEU A 1 111 ? -3.622 8.881 13.150 1.00 88.19 111 LEU A N 1
ATOM 837 C CA . LEU A 1 111 ? -4.186 10.239 13.169 1.00 88.19 111 LEU A CA 1
ATOM 838 C C . LEU A 1 111 ? -3.324 11.267 12.422 1.00 88.19 111 LEU A C 1
ATOM 840 O O . LEU A 1 111 ? -3.836 12.308 12.015 1.00 88.19 111 LEU A O 1
ATOM 844 N N . ARG A 1 112 ? -2.026 10.991 12.259 1.00 89.31 112 ARG A N 1
ATOM 845 C CA . ARG A 1 112 ? -1.069 11.872 11.576 1.00 89.31 112 ARG A CA 1
ATOM 846 C C . ARG A 1 112 ? -0.786 11.463 10.131 1.00 89.31 112 ARG 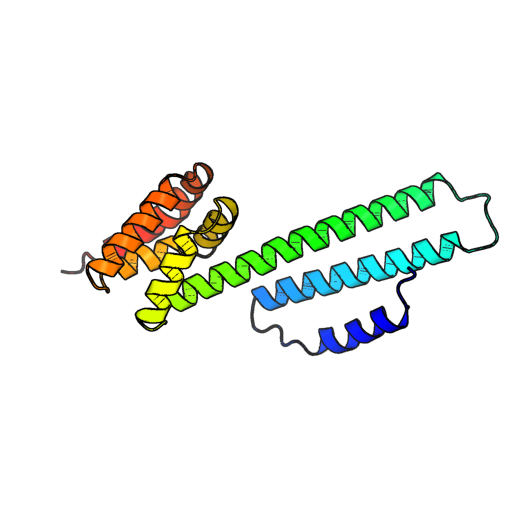A C 1
ATOM 848 O O . ARG A 1 112 ? -0.050 12.176 9.454 1.00 89.31 112 ARG A O 1
ATOM 855 N N . GLU A 1 113 ? -1.313 10.331 9.671 1.00 88.81 113 GLU A N 1
ATOM 856 C CA . GLU A 1 113 ? -1.116 9.876 8.295 1.00 88.81 113 GLU A CA 1
ATOM 857 C C . GLU A 1 113 ? -1.851 10.773 7.289 1.00 88.81 113 GLU A C 1
ATOM 859 O O . GLU A 1 113 ? -2.920 11.327 7.564 1.00 88.81 113 GLU A O 1
ATOM 864 N N . ASP A 1 114 ? -1.265 10.906 6.097 1.00 89.88 114 ASP A N 1
ATOM 865 C CA . ASP A 1 114 ? -1.940 11.501 4.947 1.00 89.88 114 ASP A CA 1
ATOM 866 C C . ASP A 1 114 ? -3.032 10.570 4.393 1.00 89.88 114 ASP A C 1
ATOM 868 O O . ASP A 1 114 ? -3.026 9.360 4.628 1.00 89.88 114 ASP A O 1
ATOM 872 N N . ASP A 1 115 ? -3.961 11.127 3.615 1.00 88.69 115 ASP A N 1
ATOM 8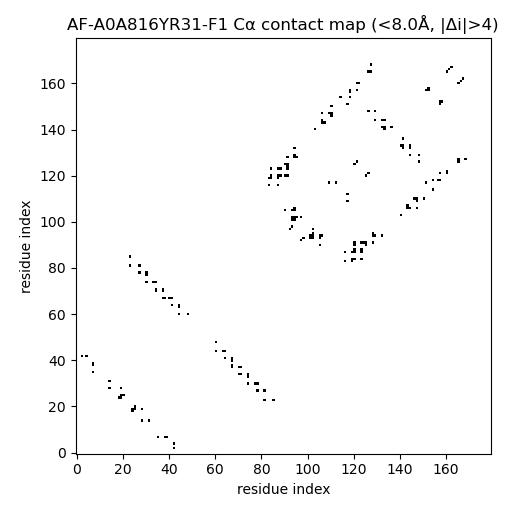73 C CA . ASP A 1 115 ? -5.126 10.396 3.106 1.00 88.69 115 ASP A CA 1
ATOM 874 C C . ASP A 1 115 ? -4.749 9.158 2.262 1.00 88.69 115 ASP A C 1
ATOM 876 O O . ASP A 1 115 ? -5.488 8.170 2.243 1.00 88.69 115 ASP A O 1
ATOM 880 N N . LYS A 1 116 ? -3.589 9.169 1.584 1.00 87.38 116 LYS A N 1
ATOM 881 C CA . LYS A 1 116 ? -3.124 8.033 0.770 1.00 87.38 116 LYS A CA 1
ATOM 882 C C . LYS A 1 116 ? -2.641 6.894 1.664 1.00 87.38 116 LYS A C 1
ATOM 884 O O . LYS A 1 116 ? -2.979 5.741 1.408 1.00 87.38 116 LYS A O 1
ATOM 889 N N . ASN A 1 117 ? -1.893 7.204 2.720 1.00 87.50 117 ASN A N 1
ATOM 890 C CA . ASN A 1 117 ? -1.416 6.203 3.674 1.00 87.50 117 ASN A CA 1
ATOM 891 C C . ASN A 1 117 ? -2.566 5.657 4.532 1.00 87.50 117 ASN A C 1
ATOM 893 O O . ASN A 1 117 ? -2.650 4.443 4.725 1.00 87.50 117 ASN A O 1
ATOM 897 N N . VAL A 1 118 ? -3.524 6.512 4.919 1.00 86.94 118 VAL A N 1
ATOM 898 C CA . VAL A 1 118 ? -4.757 6.082 5.598 1.00 86.94 118 VAL A CA 1
ATOM 899 C C . VAL A 1 118 ? -5.513 5.062 4.745 1.00 86.94 118 VAL A C 1
ATOM 901 O O . VAL A 1 118 ? -5.951 4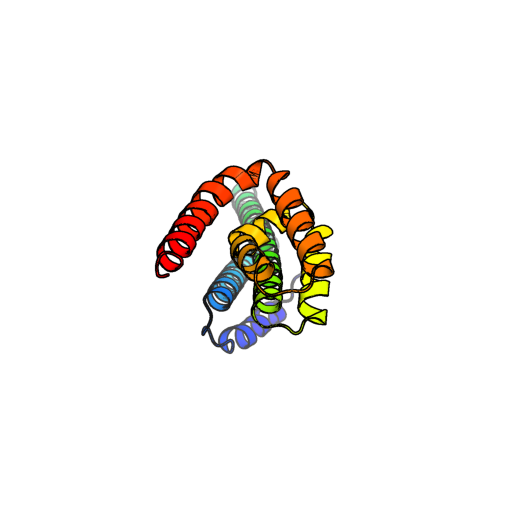.039 5.270 1.00 86.94 118 VAL A O 1
ATOM 904 N N . MET A 1 119 ? -5.618 5.270 3.427 1.00 83.88 119 MET A N 1
ATOM 905 C CA . MET A 1 119 ? -6.248 4.292 2.534 1.00 83.88 119 MET A CA 1
ATOM 906 C C . MET A 1 119 ? -5.539 2.935 2.555 1.00 83.88 119 MET A C 1
ATOM 908 O O . MET A 1 119 ? -6.187 1.892 2.632 1.00 83.88 119 MET A O 1
ATOM 912 N N . ILE A 1 120 ? -4.208 2.933 2.518 1.00 84.00 120 ILE A N 1
ATOM 913 C CA . ILE A 1 120 ? -3.422 1.697 2.574 1.00 84.00 120 ILE A CA 1
ATOM 914 C C . ILE A 1 120 ? -3.678 0.977 3.908 1.00 84.00 120 ILE A C 1
ATOM 916 O O . ILE A 1 120 ? -3.900 -0.234 3.914 1.00 84.00 120 ILE A O 1
ATOM 920 N N . SER A 1 121 ? -3.741 1.715 5.018 1.00 84.62 121 SER A N 1
ATOM 921 C CA . SER A 1 121 ? -4.119 1.199 6.340 1.00 84.62 121 SER A CA 1
ATOM 922 C C . SER A 1 121 ? -5.528 0.587 6.359 1.00 84.62 121 SER A C 1
ATOM 924 O O . SER A 1 121 ? -5.723 -0.491 6.927 1.00 84.62 121 SER A O 1
ATOM 926 N N . ILE A 1 122 ? -6.504 1.201 5.681 1.00 81.25 122 ILE A N 1
ATOM 927 C CA . ILE A 1 122 ? -7.861 0.650 5.515 1.00 81.25 122 ILE A CA 1
ATOM 928 C C . ILE A 1 122 ? -7.825 -0.675 4.752 1.00 81.25 122 ILE A C 1
ATOM 930 O O . ILE A 1 122 ? -8.378 -1.659 5.241 1.00 81.25 122 ILE A O 1
ATOM 934 N N . VAL A 1 123 ? -7.121 -0.729 3.618 1.00 79.00 123 VAL A N 1
ATOM 935 C CA . VAL A 1 123 ? -6.966 -1.952 2.811 1.00 79.00 123 VAL A CA 1
ATOM 936 C C . VAL A 1 123 ? -6.266 -3.070 3.595 1.00 79.00 123 VAL A C 1
ATOM 938 O O . VAL A 1 123 ? -6.600 -4.237 3.425 1.00 79.00 123 VAL A O 1
ATOM 941 N N . GLN A 1 124 ? -5.333 -2.744 4.498 1.00 82.62 124 GLN A N 1
ATOM 942 C CA . GLN A 1 124 ? -4.708 -3.735 5.388 1.00 82.62 124 GLN A CA 1
ATOM 943 C C . GLN A 1 124 ? -5.604 -4.173 6.567 1.00 82.62 124 GLN A C 1
ATOM 945 O O . GLN A 1 124 ? -5.194 -5.025 7.355 1.00 82.62 124 GLN A O 1
ATOM 950 N N . GLY A 1 125 ? -6.817 -3.627 6.706 1.00 79.31 125 GLY A N 1
ATOM 951 C CA . GLY A 1 125 ? -7.802 -4.062 7.701 1.00 79.31 125 GLY A CA 1
ATOM 952 C C . GLY A 1 125 ? -7.807 -3.267 9.010 1.00 79.31 125 GLY A C 1
ATOM 953 O O . GLY A 1 125 ? -8.302 -3.766 10.023 1.00 79.31 125 GLY A O 1
ATOM 954 N N . VAL A 1 126 ? -7.292 -2.030 9.026 1.00 79.31 126 VAL A N 1
ATOM 955 C CA . VAL A 1 126 ? -7.246 -1.204 10.250 1.00 79.31 126 VAL A CA 1
ATOM 956 C C . VAL A 1 126 ? -8.634 -0.933 10.846 1.00 79.31 126 VAL A C 1
ATOM 958 O O . VAL A 1 126 ? -8.784 -0.941 12.068 1.00 79.31 126 VAL A O 1
ATOM 961 N N . VAL A 1 127 ? -9.661 -0.773 10.000 1.00 76.19 127 VAL A N 1
ATOM 962 C CA . VAL A 1 127 ? -11.049 -0.498 10.421 1.00 76.19 127 VAL A CA 1
ATOM 963 C C . VAL A 1 127 ? -11.597 -1.648 11.264 1.00 76.19 127 VAL A C 1
ATOM 965 O O . VAL A 1 127 ? -12.191 -1.422 12.315 1.00 76.19 127 VAL A O 1
ATOM 968 N N . LEU A 1 128 ? -11.326 -2.891 10.858 1.00 72.38 128 LEU A N 1
ATOM 969 C CA . LEU A 1 128 ? -11.772 -4.077 11.582 1.00 72.38 128 LEU A CA 1
ATOM 970 C C . LEU A 1 128 ? -11.194 -4.127 13.001 1.00 72.38 128 LEU A C 1
ATOM 972 O O . LEU A 1 128 ? -11.904 -4.365 13.979 1.00 72.38 128 LEU A O 1
ATOM 976 N N . VAL A 1 129 ? -9.886 -3.910 13.118 1.00 77.44 129 VAL A N 1
ATOM 977 C CA . VAL A 1 129 ? -9.202 -3.993 14.411 1.00 77.44 129 VAL A CA 1
ATOM 978 C C . VAL A 1 129 ? -9.654 -2.873 15.339 1.00 77.44 129 VAL A C 1
ATOM 980 O O . VAL A 1 129 ? -9.815 -3.108 16.533 1.00 77.44 129 VAL A O 1
ATOM 983 N N . GLN A 1 130 ? -9.923 -1.685 14.797 1.00 75.69 130 GLN A N 1
ATOM 984 C CA . GLN A 1 130 ? -10.436 -0.545 15.552 1.00 75.69 130 GLN A CA 1
ATOM 985 C C . GLN A 1 130 ? -11.830 -0.785 16.128 1.00 75.69 130 GLN A C 1
ATOM 987 O O . GLN A 1 130 ? -12.032 -0.506 17.308 1.00 75.69 130 GLN A O 1
ATOM 992 N N . VAL A 1 131 ? -12.759 -1.356 15.354 1.00 74.25 131 VAL A N 1
ATOM 993 C CA . VAL A 1 131 ? -14.106 -1.688 15.854 1.00 74.25 131 VAL A CA 1
ATOM 994 C C . VAL A 1 131 ? -14.021 -2.657 17.037 1.00 74.25 131 VAL A C 1
ATOM 996 O O . VAL A 1 131 ? -14.622 -2.400 18.071 1.00 74.25 131 VAL A O 1
ATOM 999 N N . ARG A 1 132 ? -13.180 -3.700 16.959 1.00 74.94 132 ARG A N 1
ATOM 1000 C CA . ARG A 1 132 ? -12.951 -4.624 18.093 1.00 74.94 132 ARG A CA 1
ATOM 1001 C C . ARG A 1 132 ? -12.250 -3.956 19.280 1.00 74.94 132 ARG A C 1
ATOM 1003 O O . ARG A 1 132 ? -12.455 -4.342 20.432 1.00 74.94 132 ARG A O 1
ATOM 1010 N N . LEU A 1 133 ? -11.406 -2.958 19.014 1.00 73.94 133 LEU A N 1
ATOM 1011 C CA . LEU A 1 133 ? -10.720 -2.206 20.059 1.00 73.94 133 LEU A CA 1
ATOM 1012 C C . LEU A 1 133 ? -11.695 -1.382 20.906 1.00 73.94 133 LEU A C 1
ATOM 1014 O O . LEU A 1 133 ? -11.442 -1.202 22.097 1.00 73.94 133 LEU A O 1
ATOM 1018 N N . LEU A 1 134 ? -12.802 -0.912 20.315 1.00 75.69 134 LEU A N 1
ATOM 1019 C CA . LEU A 1 134 ? -13.840 -0.178 21.040 1.00 75.69 134 LEU A CA 1
ATOM 1020 C C . LEU A 1 134 ? -14.431 -1.021 22.175 1.00 75.69 134 LEU A C 1
ATOM 1022 O O . LEU A 1 134 ? -14.669 -0.481 23.247 1.00 75.69 134 LEU A O 1
ATOM 1026 N N . ASP A 1 135 ? -14.579 -2.331 22.010 1.00 71.88 135 ASP A N 1
ATOM 1027 C CA . ASP A 1 135 ? -15.154 -3.185 23.060 1.00 71.88 135 ASP A CA 1
ATOM 1028 C C . ASP A 1 135 ? -14.145 -3.557 24.161 1.00 71.88 135 ASP A C 1
ATOM 1030 O O . ASP A 1 135 ? -14.528 -4.015 25.235 1.00 71.88 135 ASP A O 1
ATOM 1034 N N . SER A 1 136 ? -12.849 -3.326 23.921 1.00 70.50 136 SER A N 1
ATOM 1035 C CA . SER A 1 136 ? -11.756 -3.959 24.676 1.00 70.50 136 SER A CA 1
ATOM 1036 C C . SER A 1 136 ? -10.783 -2.981 25.357 1.00 70.50 136 SER A C 1
ATOM 1038 O O . SER A 1 136 ? -9.731 -3.409 25.836 1.00 70.50 136 SER A O 1
ATOM 1040 N N . CYS A 1 137 ? -11.039 -1.666 25.352 1.00 70.88 137 CYS A N 1
ATOM 1041 C CA . CYS A 1 137 ? -10.068 -0.649 25.796 1.00 70.88 137 CYS A CA 1
ATOM 1042 C C . CYS A 1 137 ? -10.652 0.446 26.705 1.00 70.88 137 CYS A C 1
ATOM 1044 O O . CYS A 1 137 ? -11.863 0.594 26.855 1.00 70.88 137 CYS A O 1
ATOM 1046 N N . SER A 1 138 ? -9.758 1.229 27.324 1.00 79.00 138 SER A N 1
ATOM 1047 C CA . SER A 1 138 ? -10.109 2.360 28.193 1.00 79.00 138 SER A CA 1
ATOM 1048 C C . SER A 1 138 ? -10.856 3.468 27.439 1.00 79.00 138 SER A C 1
ATOM 1050 O O . SER A 1 138 ? -10.683 3.637 26.230 1.00 79.00 138 SER A O 1
ATOM 1052 N N . LEU A 1 139 ? -11.623 4.290 28.168 1.00 79.06 139 LEU A N 1
ATOM 1053 C CA . LEU A 1 139 ? -12.349 5.448 27.621 1.00 79.06 139 LEU A CA 1
ATOM 1054 C C . LEU A 1 139 ? -11.441 6.367 26.780 1.00 79.06 139 LEU A C 1
ATOM 1056 O O . LEU A 1 139 ? -11.782 6.729 25.660 1.00 79.06 139 LEU A O 1
ATOM 1060 N N . SER A 1 140 ? -10.238 6.657 27.279 1.00 79.56 140 SER A N 1
ATOM 1061 C CA . SER A 1 140 ? -9.251 7.493 26.585 1.00 79.56 140 SER A CA 1
ATOM 1062 C C . SER A 1 140 ? -8.781 6.913 25.246 1.00 79.56 140 SER A C 1
ATOM 1064 O O . SER A 1 140 ? -8.465 7.655 24.321 1.00 79.56 140 SER A O 1
ATOM 1066 N N . MET A 1 141 ? -8.716 5.585 25.116 1.00 80.81 141 MET A N 1
ATOM 1067 C CA . MET A 1 141 ? -8.383 4.931 23.850 1.00 80.81 141 MET A CA 1
ATOM 1068 C C . MET A 1 141 ? -9.601 4.873 22.927 1.00 80.81 141 MET A C 1
ATOM 1070 O O . MET A 1 141 ? -9.436 5.067 21.726 1.00 80.81 141 MET A O 1
ATOM 1074 N N . LYS A 1 142 ? -10.813 4.678 23.471 1.00 82.94 142 LYS A N 1
ATOM 1075 C CA . LYS A 1 142 ? -12.067 4.752 22.704 1.00 82.94 142 LYS A CA 1
ATOM 1076 C C . LYS A 1 142 ? -12.200 6.080 21.966 1.00 82.94 142 LYS A C 1
ATOM 1078 O O . LYS A 1 142 ? -12.448 6.067 20.768 1.00 82.94 142 LYS A O 1
ATOM 1083 N N . GLU A 1 143 ? -11.990 7.205 22.647 1.00 85.81 143 GLU A N 1
ATOM 1084 C CA . GLU A 1 143 ? -12.084 8.541 22.036 1.00 85.81 143 GLU A CA 1
ATOM 1085 C C . GLU A 1 143 ? -11.149 8.688 20.831 1.00 85.81 143 GLU A C 1
ATOM 1087 O O . GLU A 1 143 ? -11.555 9.161 19.770 1.00 85.81 143 GLU A O 1
ATOM 1092 N N . LYS A 1 144 ? -9.909 8.202 20.953 1.00 84.88 144 LYS A N 1
ATOM 1093 C CA . LYS A 1 144 ? -8.933 8.250 19.857 1.00 84.88 144 LYS A CA 1
ATOM 1094 C C . LYS A 1 144 ? -9.285 7.307 18.714 1.00 84.88 144 LYS A C 1
ATOM 1096 O O . LYS A 1 144 ? -9.100 7.665 17.556 1.00 84.88 144 LYS A O 1
ATOM 1101 N N . VAL A 1 145 ? -9.806 6.117 19.013 1.00 84.75 145 VAL A N 1
ATOM 1102 C CA . VAL A 1 145 ? -10.296 5.190 17.982 1.00 84.75 145 VAL A CA 1
ATOM 1103 C C . VAL A 1 145 ? -11.465 5.811 17.220 1.00 84.75 145 VAL A C 1
ATOM 1105 O O . VAL A 1 145 ? -11.465 5.786 15.993 1.00 84.75 145 VAL A O 1
ATOM 1108 N N . VAL A 1 146 ? -12.417 6.434 17.920 1.00 84.75 146 VAL A N 1
ATOM 1109 C CA . VAL A 1 146 ? -13.525 7.172 17.294 1.00 84.75 146 VAL A CA 1
ATOM 1110 C C . VAL A 1 146 ? -12.996 8.317 16.428 1.00 84.75 146 VAL A C 1
ATOM 1112 O O . VAL A 1 146 ? -13.481 8.506 15.315 1.00 84.75 146 VAL A O 1
ATOM 1115 N N . ALA A 1 147 ? -11.963 9.035 16.880 1.00 86.44 147 ALA A N 1
ATOM 1116 C CA . ALA A 1 147 ? -11.314 10.068 16.076 1.00 86.44 147 ALA A CA 1
ATOM 1117 C C . ALA A 1 147 ? -10.690 9.502 14.786 1.00 86.44 147 ALA A C 1
ATOM 1119 O O . ALA A 1 147 ? -10.851 10.106 13.725 1.00 86.44 147 ALA A O 1
ATOM 1120 N N . VAL A 1 148 ? -10.046 8.327 14.834 1.00 86.12 148 VAL A N 1
ATOM 1121 C CA . VAL A 1 148 ? -9.518 7.678 13.620 1.00 86.12 148 VAL A CA 1
ATOM 1122 C C . VAL A 1 148 ? -10.644 7.225 12.692 1.00 86.12 148 VAL A C 1
ATOM 1124 O O . VAL A 1 148 ? -10.569 7.486 11.496 1.00 86.12 148 VAL A O 1
ATOM 1127 N N . ILE A 1 149 ? -11.709 6.609 13.214 1.00 83.31 149 ILE A N 1
ATOM 1128 C CA . ILE A 1 149 ? -12.870 6.197 12.407 1.00 83.31 149 ILE A CA 1
ATOM 1129 C C . ILE A 1 149 ? -13.519 7.415 11.731 1.00 83.31 149 ILE A C 1
ATOM 1131 O O . ILE A 1 149 ? -13.828 7.373 10.541 1.00 83.31 149 ILE A O 1
ATOM 1135 N N . SER A 1 150 ? -13.669 8.522 12.463 1.00 85.00 150 SER A N 1
ATOM 1136 C CA . SER A 1 150 ? -14.159 9.792 11.920 1.00 85.00 150 SER A CA 1
ATOM 1137 C C . SER A 1 150 ? -13.255 10.298 10.794 1.00 85.00 150 SER A C 1
ATOM 1139 O O . SER A 1 150 ? -13.732 10.577 9.696 1.00 85.00 150 SER A O 1
ATOM 1141 N N . ARG A 1 151 ? -11.932 10.314 11.006 1.00 85.00 151 ARG A N 1
ATOM 1142 C CA . ARG A 1 151 ? -10.957 10.707 9.980 1.00 85.00 151 ARG A CA 1
ATOM 1143 C C . ARG A 1 151 ? -11.043 9.817 8.741 1.00 85.00 151 ARG A C 1
ATOM 1145 O O . ARG A 1 151 ? -11.086 10.340 7.632 1.00 85.00 151 ARG A O 1
ATOM 1152 N N . ILE A 1 152 ? -11.133 8.502 8.918 1.00 84.25 152 ILE A N 1
ATOM 1153 C CA . ILE A 1 152 ? -11.304 7.531 7.831 1.00 84.25 152 ILE A CA 1
ATOM 1154 C C . ILE A 1 152 ? -12.571 7.839 7.018 1.00 84.25 152 ILE A C 1
ATOM 1156 O O . ILE A 1 152 ? -12.521 7.821 5.789 1.00 84.25 152 ILE A O 1
ATOM 1160 N N . SER A 1 153 ? -13.671 8.193 7.686 1.00 80.88 153 SER A N 1
ATOM 1161 C CA . SER A 1 153 ? -14.932 8.589 7.043 1.00 80.88 153 SER A CA 1
ATOM 1162 C C . SER A 1 153 ? -14.814 9.879 6.213 1.00 80.88 153 SER A C 1
ATOM 1164 O O . SER A 1 153 ? -15.512 10.035 5.213 1.00 80.88 153 SER A O 1
ATOM 1166 N N . THR A 1 154 ? -13.900 10.793 6.571 1.00 84.12 154 THR A N 1
ATOM 1167 C CA . THR A 1 154 ? -13.653 12.023 5.785 1.00 84.12 154 THR A CA 1
ATOM 1168 C C . THR A 1 154 ? -12.872 11.796 4.490 1.00 84.12 154 THR A C 1
ATOM 1170 O O . THR A 1 154 ? -12.849 12.674 3.631 1.00 84.12 154 THR A O 1
ATOM 1173 N N . VAL A 1 155 ? -12.235 10.635 4.325 1.00 81.75 155 VAL A N 1
ATOM 1174 C CA . VAL A 1 155 ? -11.490 10.299 3.107 1.00 81.75 155 VAL A CA 1
ATOM 1175 C C . VAL A 1 155 ? -12.483 9.804 2.053 1.00 81.75 155 VAL A C 1
ATOM 1177 O O . VAL A 1 155 ? -12.932 8.669 2.118 1.00 81.75 155 VAL A O 1
ATOM 1180 N N . GLU A 1 156 ? -12.837 10.630 1.064 1.00 77.69 156 GLU A N 1
ATOM 1181 C CA . GLU A 1 156 ? -13.892 10.313 0.077 1.00 77.69 156 GLU A CA 1
ATOM 1182 C C . GLU A 1 156 ? -13.690 8.956 -0.623 1.0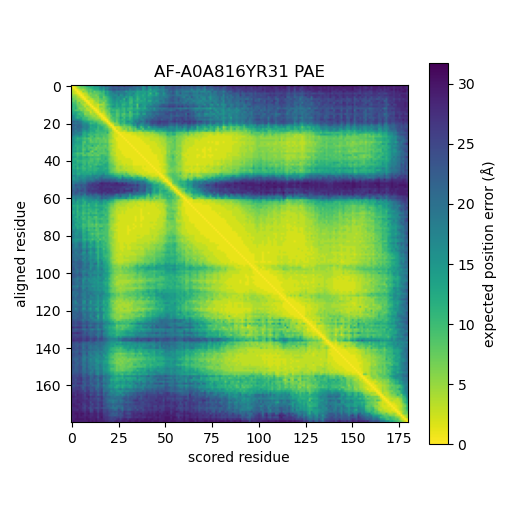0 77.69 156 GLU A C 1
ATOM 1184 O O . GLU A 1 156 ? -14.633 8.189 -0.816 1.00 77.69 156 GLU A O 1
ATOM 1189 N N . SER A 1 157 ? -12.440 8.619 -0.944 1.00 78.56 157 SER A N 1
ATOM 1190 C CA . SER A 1 157 ? -12.083 7.363 -1.605 1.00 78.56 157 SER A CA 1
ATOM 1191 C C . SER A 1 157 ? -12.285 6.125 -0.723 1.00 78.56 157 SER A C 1
ATOM 1193 O O . SER A 1 157 ? -12.323 5.010 -1.244 1.00 78.56 157 SER A O 1
ATOM 1195 N N . SER A 1 158 ? -12.435 6.280 0.598 1.00 68.75 158 SER A N 1
ATOM 1196 C CA . SER A 1 158 ? -12.563 5.157 1.534 1.00 68.75 158 SER A CA 1
ATOM 1197 C C . SER A 1 158 ? -13.967 4.565 1.560 1.00 68.75 158 SER A C 1
ATOM 1199 O O . SER A 1 158 ? -14.128 3.415 1.966 1.00 68.75 158 SER A O 1
ATOM 1201 N N . LYS A 1 159 ? -14.981 5.303 1.083 1.00 73.56 159 LYS A N 1
ATOM 1202 C CA . LYS A 1 159 ? -16.397 4.910 1.165 1.00 73.56 159 LYS A CA 1
ATOM 1203 C C . LYS A 1 159 ? -16.669 3.558 0.515 1.00 73.56 159 LYS A C 1
ATOM 1205 O O . LYS A 1 159 ? -17.315 2.714 1.124 1.00 73.56 159 LYS A O 1
ATOM 1210 N N . HIS A 1 160 ? -16.138 3.318 -0.683 1.00 73.50 160 HIS A N 1
ATOM 1211 C CA . HIS A 1 160 ? -16.333 2.041 -1.374 1.00 73.50 160 HIS A CA 1
ATOM 1212 C C . HIS A 1 160 ? -15.710 0.868 -0.598 1.00 73.50 160 HIS A C 1
ATOM 1214 O O . HIS A 1 160 ? -16.310 -0.198 -0.493 1.00 73.50 160 HIS A O 1
ATOM 1220 N N . VAL A 1 161 ? -14.527 1.071 -0.011 1.00 67.75 161 VAL A N 1
ATOM 1221 C CA . VAL A 1 161 ? -13.822 0.041 0.771 1.00 67.75 161 VAL A CA 1
ATOM 1222 C C . VAL A 1 161 ? -14.510 -0.196 2.119 1.00 67.75 161 VAL A C 1
ATOM 1224 O O . VAL A 1 161 ? -14.673 -1.336 2.538 1.00 67.75 161 VAL A O 1
ATOM 1227 N N . LEU A 1 162 ? -14.990 0.861 2.778 1.00 68.06 162 LEU A N 1
ATOM 1228 C CA . LEU A 1 162 ? -15.785 0.772 4.006 1.00 68.06 162 LEU A CA 1
ATOM 1229 C C . LEU A 1 162 ? -17.102 0.019 3.786 1.00 68.06 162 LEU A C 1
ATOM 1231 O O . LEU A 1 162 ? -17.511 -0.755 4.646 1.00 68.06 162 LEU A O 1
ATOM 1235 N N . ILE A 1 163 ? -17.756 0.222 2.643 1.00 67.50 163 ILE A N 1
ATOM 1236 C CA . ILE A 1 163 ? -18.993 -0.481 2.289 1.00 67.50 163 ILE A CA 1
ATOM 1237 C C . ILE A 1 163 ? -18.700 -1.957 1.996 1.00 67.50 163 ILE A C 1
ATOM 1239 O O . ILE A 1 163 ? -19.376 -2.821 2.547 1.00 67.50 163 ILE A O 1
ATOM 1243 N N . ALA A 1 164 ? -17.686 -2.258 1.182 1.00 66.00 164 ALA A N 1
ATOM 1244 C CA . ALA A 1 164 ? -17.358 -3.633 0.802 1.00 66.00 164 ALA A CA 1
ATOM 1245 C C . ALA A 1 164 ? -16.854 -4.473 1.990 1.00 66.00 164 ALA A C 1
ATOM 1247 O O . ALA A 1 164 ? -17.345 -5.578 2.226 1.00 66.00 164 ALA A O 1
ATOM 1248 N N . GLU A 1 165 ? -15.931 -3.929 2.780 1.00 61.72 165 GLU A N 1
ATOM 1249 C CA . GLU A 1 165 ? -15.236 -4.687 3.823 1.00 61.72 165 GLU A CA 1
ATOM 1250 C C . GLU A 1 165 ? -15.848 -4.460 5.206 1.00 61.72 165 GLU A C 1
ATOM 1252 O O . GLU A 1 165 ? -15.958 -5.388 6.009 1.00 61.72 165 GLU A O 1
ATOM 1257 N N . GLY A 1 166 ? -16.285 -3.230 5.485 1.00 61.66 166 GLY A N 1
ATOM 1258 C CA . GLY A 1 166 ? -16.871 -2.856 6.768 1.00 61.66 166 GLY A CA 1
ATOM 1259 C C . GLY A 1 166 ? -18.254 -3.466 6.982 1.00 61.66 166 GLY A C 1
ATOM 1260 O O . GLY A 1 166 ? -18.484 -4.045 8.041 1.00 61.66 166 GLY A O 1
ATOM 1261 N N . LEU A 1 167 ? -19.158 -3.416 5.993 1.00 63.06 167 LEU A N 1
ATOM 1262 C CA . LEU A 1 167 ? -20.511 -3.979 6.148 1.00 63.06 167 LEU A CA 1
ATOM 1263 C C . LEU A 1 167 ? -20.505 -5.506 6.214 1.00 63.06 167 LEU A C 1
ATOM 1265 O O . LEU A 1 167 ? -21.163 -6.067 7.084 1.00 63.06 167 LEU A O 1
ATOM 1269 N N . ASN A 1 168 ? -19.726 -6.180 5.362 1.00 60.00 168 ASN A N 1
ATOM 1270 C CA . ASN A 1 168 ? -19.618 -7.643 5.392 1.00 60.00 168 ASN A CA 1
ATOM 1271 C C . ASN A 1 168 ? -19.076 -8.157 6.733 1.00 60.00 168 ASN A C 1
ATOM 1273 O O . ASN A 1 168 ? -19.468 -9.226 7.203 1.00 60.00 168 ASN A O 1
ATOM 1277 N N . HIS A 1 169 ? -18.178 -7.404 7.371 1.00 57.59 169 HIS A N 1
ATOM 1278 C CA . HIS A 1 169 ? -17.623 -7.807 8.656 1.00 57.59 169 HIS A CA 1
ATOM 1279 C C . HIS A 1 169 ? -18.492 -7.390 9.848 1.00 57.59 169 HIS A C 1
ATOM 1281 O O . HIS A 1 169 ? -18.587 -8.154 10.806 1.00 57.59 169 HIS A O 1
ATOM 1287 N N . LEU A 1 170 ? -19.158 -6.231 9.788 1.00 58.91 170 LEU A N 1
ATOM 1288 C CA . LEU A 1 170 ? -20.168 -5.838 10.776 1.00 58.91 170 LEU A CA 1
ATOM 1289 C C . LEU A 1 170 ? -21.336 -6.827 10.789 1.00 58.91 170 LEU A C 1
ATOM 1291 O O . LEU A 1 170 ? -21.757 -7.227 11.869 1.00 58.91 170 LEU A O 1
ATOM 1295 N N . LEU A 1 171 ? -21.790 -7.287 9.618 1.00 58.88 171 LEU A N 1
ATOM 1296 C CA . LEU A 1 171 ? -22.803 -8.335 9.495 1.00 58.88 171 LEU A CA 1
ATOM 1297 C C . LEU A 1 171 ? -22.361 -9.609 10.230 1.00 58.88 171 LEU A C 1
ATOM 1299 O O . LEU A 1 171 ? -23.083 -10.106 11.083 1.00 58.88 171 LEU A O 1
ATOM 1303 N N . ARG A 1 172 ? -21.122 -10.064 10.000 1.00 62.09 172 ARG A N 1
ATOM 1304 C CA . ARG A 1 172 ? -20.566 -11.258 10.657 1.00 62.09 172 ARG A CA 1
ATOM 1305 C C . ARG A 1 172 ? -20.444 -11.112 12.175 1.00 62.09 172 ARG A C 1
ATOM 1307 O O . ARG A 1 172 ? -20.667 -12.074 12.907 1.00 62.09 172 ARG A O 1
ATOM 1314 N N . VAL A 1 173 ? -20.052 -9.933 12.661 1.00 54.97 173 VAL A N 1
ATOM 1315 C CA . VAL A 1 173 ? -19.949 -9.655 14.105 1.00 54.97 173 VAL A CA 1
ATOM 1316 C C . VAL A 1 173 ? -21.337 -9.602 14.745 1.00 54.97 173 VAL A C 1
ATOM 1318 O O . VAL A 1 173 ? -21.516 -10.166 15.820 1.00 54.97 173 VAL A O 1
ATOM 1321 N N . LEU A 1 174 ? -22.324 -8.998 14.076 1.00 56.75 174 LEU A N 1
ATOM 1322 C CA . LEU A 1 174 ? -23.716 -8.970 14.533 1.00 56.75 174 LEU A CA 1
ATOM 1323 C C . LEU A 1 174 ? -24.343 -10.372 14.546 1.00 56.75 174 LEU A C 1
ATOM 1325 O O . LEU A 1 174 ? -24.986 -10.733 15.527 1.00 56.75 174 LEU A O 1
ATOM 1329 N N . GLU A 1 175 ? -24.087 -11.192 13.525 1.00 57.41 175 GLU A N 1
ATOM 1330 C CA . GLU A 1 175 ? -24.508 -12.603 13.474 1.00 57.41 175 GLU A CA 1
ATOM 1331 C C . GLU A 1 175 ? -23.822 -13.462 14.548 1.00 57.41 175 GLU A C 1
ATOM 1333 O O . GLU A 1 175 ? -24.407 -14.413 15.056 1.00 57.41 175 GLU A O 1
ATOM 1338 N N . SER A 1 176 ? -22.593 -13.117 14.945 1.00 56.38 176 SER A N 1
ATOM 1339 C CA . SER A 1 176 ? -21.886 -13.802 16.040 1.00 56.38 176 SER A CA 1
ATOM 1340 C C . SER A 1 176 ? -22.333 -13.329 17.432 1.00 56.38 176 SER A C 1
ATOM 1342 O O . SER A 1 176 ? -22.052 -13.997 18.425 1.00 56.38 176 SER A O 1
ATOM 1344 N N . GLY A 1 177 ? -23.004 -12.175 17.515 1.00 49.69 177 GLY A N 1
ATOM 1345 C CA . GLY A 1 177 ? -23.510 -11.572 18.750 1.00 49.69 177 GLY A CA 1
ATOM 1346 C C . GLY A 1 177 ? -24.947 -11.965 19.107 1.00 49.69 177 GLY A C 1
ATOM 1347 O O . GLY A 1 177 ? -25.370 -11.710 20.229 1.00 49.69 177 GLY A O 1
ATOM 1348 N N . SER A 1 178 ? -25.690 -12.626 18.213 1.00 48.03 178 SER A N 1
ATOM 1349 C CA . SER A 1 178 ? -27.075 -13.072 18.453 1.00 48.03 178 SER A CA 1
ATOM 1350 C C . SER A 1 178 ? -27.179 -14.397 19.230 1.00 48.03 178 SER A C 1
ATOM 1352 O O . SER A 1 178 ? -28.128 -15.155 19.044 1.00 48.03 178 SER A O 1
ATOM 1354 N N . GLY A 1 179 ? -26.176 -14.709 20.056 1.00 49.09 179 GLY A N 1
ATOM 1355 C CA . GLY A 1 179 ? -26.093 -15.928 20.868 1.00 49.09 179 GLY A CA 1
ATOM 1356 C C . GLY A 1 179 ? -26.480 -15.761 22.342 1.00 49.09 179 GLY A C 1
ATOM 1357 O O . GLY A 1 179 ? -26.193 -16.667 23.123 1.00 49.09 179 GLY A O 1
ATOM 1358 N N . PHE A 1 180 ? -27.090 -14.635 22.727 1.00 38.25 180 PHE A N 1
ATOM 1359 C CA . PHE A 1 180 ? -27.641 -14.400 24.066 1.00 38.25 180 PHE A CA 1
ATOM 1360 C C . PHE A 1 180 ? -29.064 -13.855 23.987 1.00 38.25 180 PHE A C 1
ATOM 1362 O O . PHE A 1 180 ? -29.292 -12.940 23.162 1.00 38.25 180 PHE A O 1
#

Nearest PDB structures (foldseek):
  4pls-assembly1_D  TM=3.864E-01  e=2.567E-01  synthetic construct
  5mfo-assembly3_C  TM=4.305E-01  e=7.411E-01  synthetic construct

Sequence (180 aa):
MVLDPRQTRDLNTHLSDIPASSSSNQLALDLLLSARETLHNASSVAARCEGPSLSERNLNTQSDVDSVMARLDRHVKDADVLIKSTAARNLVIRLQIGEPKSKNSAIESLLREDDKNVMISIVQGVVLVQVRLLDSCSLSMKEKVVAVISRISTVESSKHVLIAEGLNHLLRVLESGSGF

Solvent-accessible surface area (backbone atoms only — not comparable to full-atom values): 10261 Å² total; per-residue (Å²): 138,79,84,58,72,65,62,65,54,56,55,55,62,66,60,75,72,61,82,64,87,42,74,70,49,40,56,51,48,54,50,51,54,52,47,50,54,44,51,52,50,45,51,56,55,53,56,64,72,72,54,92,74,75,84,82,51,68,64,63,55,48,52,51,50,53,49,38,51,56,51,51,55,47,48,54,52,53,49,52,53,51,52,51,43,50,53,30,39,53,41,36,50,31,58,69,75,42,56,71,70,49,27,51,52,40,54,58,49,59,70,68,48,52,74,69,57,47,47,43,23,47,75,59,43,38,62,63,50,46,60,59,42,56,82,71,57,55,71,79,53,36,55,52,47,51,49,43,54,52,54,51,68,69,37,76,83,39,54,66,56,46,54,63,55,45,48,60,48,50,50,52,52,53,67,68,59,72,81,118

Radius of gyration: 23.35 Å; Cα contacts (8 Å, |Δi|>4): 107; chains: 1; bounding box: 60×30×66 Å

Organism: Brassica napus (NCBI:txid3708)

Secondary structure (DSSP, 8-state):
-PPPHHHHHHHHHHHHT----SHHHHHHHHHHHHHHHHHHHHHHHHHHHHSS-GGG-SHHHHHHHHHHHHHHHHHHHHHHHHHHHHHHHHHHHHHHHS-HHHHHHHHHHHHTS-HHHHHHHHHTTHHHHHHHHHHHS-HHHHHHHHHHHHHHHH-GGGHHHIIIIIHHHHHHHHHHH---

Foldseek 3Di:
DDDDPVVLVVLVVVLVPDDPPDPLNVLVSVLSVQLSVLVVLVNVLVVVVPDDDCPVDDPVSVVSVVVSVVSNVVSVVSVVLSVLLVVLLVLLVCLQPNDPVSNQVSLVVLLPDDLVSVLSNLVSPVLVSLVVVCVPDDPVSNVSSVVSVVVCVPNPVNVVSCVVPVVVVVVVVVVVVPPD

InterPro domains:
  IPR054296 Domain of unknown function DUF7032 [PF23005] (10-86)

Mean predicted aligned error: 11.88 Å

pLDDT: mean 77.12, std 14.76, range [36.34, 96.31]